Protein AF-A0A8R7TGJ3-F1 (afdb_monomer)

Structure (mmCIF, N/CA/C/O backbone):
data_AF-A0A8R7TGJ3-F1
#
_entry.id   AF-A0A8R7TGJ3-F1
#
loop_
_atom_site.group_PDB
_atom_site.id
_atom_site.type_symbol
_atom_site.label_atom_id
_atom_site.label_alt_id
_atom_site.label_comp_id
_atom_site.label_asym_id
_atom_site.label_entity_id
_atom_site.label_seq_id
_atom_site.pdbx_PDB_ins_code
_atom_site.Cartn_x
_atom_site.Cartn_y
_atom_site.Cartn_z
_atom_site.occupancy
_atom_site.B_iso_or_equiv
_atom_site.auth_seq_id
_atom_site.auth_comp_id
_atom_site.auth_asym_id
_atom_site.auth_atom_id
_atom_site.pdbx_PDB_model_num
ATOM 1 N N . MET A 1 1 ? -31.125 13.206 -49.729 1.00 41.50 1 MET A N 1
ATOM 2 C CA . MET A 1 1 ? -30.705 11.804 -49.509 1.00 41.50 1 MET A CA 1
ATOM 3 C C . MET A 1 1 ? -29.189 11.746 -49.576 1.00 41.50 1 MET A C 1
ATOM 5 O O . MET A 1 1 ? -28.666 11.934 -50.658 1.00 41.50 1 MET A O 1
ATOM 9 N N . SER A 1 2 ? -28.502 11.535 -48.451 1.00 37.94 2 SER A N 1
ATOM 10 C CA . SER A 1 2 ? -27.121 11.030 -48.423 1.00 37.94 2 SER A CA 1
ATOM 11 C C . SER A 1 2 ? -26.855 10.397 -47.060 1.00 37.94 2 SER A C 1
ATOM 13 O O . SER A 1 2 ? -27.183 10.955 -46.017 1.00 37.94 2 SER A O 1
ATOM 15 N N . LYS A 1 3 ? -26.378 9.157 -47.114 1.00 37.34 3 LYS A N 1
ATOM 16 C CA . LYS A 1 3 ? -26.436 8.122 -46.079 1.00 37.34 3 LYS A CA 1
ATOM 17 C C . LYS A 1 3 ? -25.224 8.262 -45.144 1.00 37.34 3 LYS A C 1
ATOM 19 O O . LYS A 1 3 ? -24.094 8.142 -45.611 1.00 37.34 3 LYS A O 1
ATOM 24 N N . LYS A 1 4 ? -25.449 8.508 -43.845 1.00 38.44 4 LYS A N 1
ATOM 25 C CA . LYS A 1 4 ? -24.410 8.446 -42.798 1.00 38.44 4 LYS A CA 1
ATOM 26 C C . LYS A 1 4 ? -23.910 7.002 -42.698 1.00 38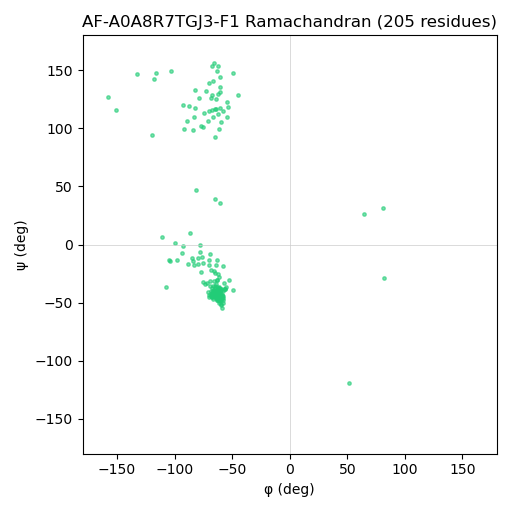.44 4 LYS A C 1
ATOM 28 O O . LYS A 1 4 ? -24.691 6.102 -42.398 1.00 38.44 4 LYS A O 1
ATOM 33 N N . LYS A 1 5 ? -22.630 6.780 -42.992 1.00 44.59 5 LYS A N 1
ATOM 34 C CA . LYS A 1 5 ? -21.963 5.485 -42.830 1.00 44.59 5 LYS A CA 1
ATOM 35 C C . LYS A 1 5 ? -21.401 5.451 -41.406 1.00 44.59 5 LYS A C 1
ATOM 37 O O . LYS A 1 5 ? -20.459 6.179 -41.121 1.00 44.59 5 LYS A O 1
ATOM 42 N N . ASN A 1 6 ? -22.022 4.678 -40.517 1.00 37.19 6 ASN A N 1
ATOM 43 C CA . ASN A 1 6 ? -21.432 4.337 -39.222 1.00 37.19 6 ASN A CA 1
ATOM 44 C C . ASN A 1 6 ? -20.336 3.296 -39.478 1.00 37.19 6 ASN A C 1
ATOM 46 O O . ASN A 1 6 ? -20.648 2.191 -39.919 1.00 37.19 6 ASN A O 1
ATOM 50 N N . LEU A 1 7 ? -19.075 3.665 -39.253 1.00 37.44 7 LEU A N 1
ATOM 51 C CA . LEU A 1 7 ? -17.960 2.723 -39.207 1.00 37.44 7 LEU A CA 1
ATOM 52 C C . LEU A 1 7 ? -17.782 2.293 -37.749 1.00 37.44 7 LEU A C 1
ATOM 54 O O . LEU A 1 7 ? -17.232 3.019 -36.928 1.00 37.44 7 LEU A O 1
ATOM 58 N N . THR A 1 8 ? -18.314 1.122 -37.425 1.00 38.44 8 THR A N 1
ATOM 59 C CA . THR A 1 8 ? -17.999 0.371 -36.211 1.00 38.44 8 THR A CA 1
ATOM 60 C C . THR A 1 8 ? -16.552 -0.114 -36.311 1.00 38.44 8 THR A C 1
ATOM 62 O O . THR A 1 8 ? -16.230 -0.901 -37.201 1.00 38.44 8 THR A O 1
ATOM 65 N N . HIS A 1 9 ? -15.676 0.354 -35.420 1.00 41.19 9 HIS A N 1
ATOM 66 C CA . HIS A 1 9 ? -14.335 -0.212 -35.270 1.00 41.19 9 HIS A CA 1
ATOM 67 C C . HIS A 1 9 ? -14.430 -1.588 -34.584 1.00 41.19 9 HIS A C 1
ATOM 69 O O . HIS A 1 9 ? -15.138 -1.707 -33.581 1.00 41.19 9 HIS A O 1
ATOM 75 N N . PRO A 1 10 ? -13.769 -2.636 -35.109 1.00 39.84 10 PRO A N 1
ATOM 76 C CA . PRO A 1 10 ? -13.730 -3.936 -34.454 1.00 39.84 10 PRO A CA 1
ATOM 77 C C . PRO A 1 10 ? -12.867 -3.863 -33.189 1.00 39.84 10 PRO A C 1
ATOM 79 O O . PRO A 1 10 ? -11.809 -3.235 -33.186 1.00 39.84 10 PRO A O 1
ATOM 82 N N . ALA A 1 11 ? -13.338 -4.510 -32.122 1.00 44.53 11 ALA A N 1
ATOM 83 C CA . ALA A 1 11 ? -12.605 -4.676 -30.874 1.00 44.53 11 ALA A CA 1
ATOM 84 C C . ALA A 1 11 ? -11.234 -5.317 -31.149 1.00 44.53 11 ALA A C 1
ATOM 86 O O . ALA A 1 11 ? -11.159 -6.389 -31.754 1.00 44.53 11 ALA A O 1
ATOM 87 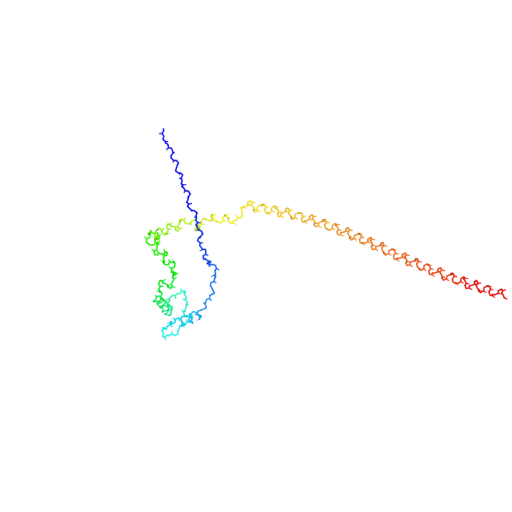N N . GLY A 1 12 ? -10.163 -4.635 -30.736 1.00 40.22 12 GLY A N 1
ATOM 88 C CA . GLY A 1 12 ? -8.802 -5.161 -30.807 1.00 40.22 12 GLY A CA 1
ATOM 89 C C . GLY A 1 12 ? -8.637 -6.414 -29.936 1.00 40.22 12 GLY A C 1
ATOM 90 O O . GLY A 1 12 ? -9.394 -6.598 -28.978 1.00 40.22 12 GLY A O 1
ATOM 91 N N . PRO A 1 13 ? -7.684 -7.301 -30.270 1.00 43.59 13 PRO A N 1
ATOM 92 C CA . PRO A 1 13 ? -7.455 -8.525 -29.513 1.00 43.59 13 PRO A CA 1
ATOM 93 C C . PRO A 1 13 ? -7.018 -8.214 -28.069 1.00 43.59 13 PRO A C 1
ATOM 95 O O . PRO A 1 13 ? -6.373 -7.189 -27.831 1.00 43.59 13 PRO A O 1
ATOM 98 N N . PRO A 1 14 ? -7.359 -9.083 -27.100 1.00 42.25 14 PRO A N 1
ATOM 99 C CA . PRO A 1 14 ? -7.016 -8.881 -25.698 1.00 42.25 14 PRO A CA 1
ATOM 100 C C . PRO A 1 14 ? -5.495 -8.858 -25.519 1.00 42.25 14 PRO A C 1
ATOM 102 O O . PRO A 1 14 ? -4.790 -9.751 -25.991 1.00 42.25 14 PRO A O 1
ATOM 105 N N . LEU A 1 15 ? -5.005 -7.825 -24.832 1.00 39.91 15 LEU A N 1
ATOM 106 C CA . LEU A 1 15 ? -3.602 -7.679 -24.459 1.00 39.91 15 LEU A CA 1
ATOM 107 C C . LEU A 1 15 ? -3.197 -8.864 -23.575 1.00 39.91 15 LEU A C 1
ATOM 109 O O . LEU A 1 15 ? -3.752 -9.063 -22.493 1.00 39.91 15 LEU A O 1
ATOM 113 N N . LEU A 1 16 ? -2.248 -9.667 -24.055 1.00 39.16 16 LEU A N 1
ATOM 114 C CA . LEU A 1 16 ? -1.616 -10.695 -23.238 1.00 39.16 16 LEU A CA 1
ATOM 115 C C . LEU A 1 16 ? -0.789 -10.011 -22.135 1.00 39.16 16 LEU A C 1
ATOM 117 O O . LEU A 1 16 ? -0.135 -9.003 -22.414 1.00 39.16 16 LEU A O 1
ATOM 121 N N . PRO A 1 17 ? -0.782 -10.538 -20.899 1.00 35.06 17 PRO A N 1
ATOM 122 C CA . PRO A 1 17 ? 0.065 -10.008 -19.844 1.00 35.06 17 PRO A CA 1
ATOM 123 C C . PRO A 1 17 ? 1.526 -10.223 -20.237 1.00 35.06 17 PRO A C 1
ATOM 125 O O . PRO A 1 17 ? 1.976 -11.363 -20.371 1.00 35.06 17 PRO A O 1
ATOM 128 N N . PHE A 1 18 ? 2.273 -9.136 -20.417 1.00 38.16 18 PHE A N 1
ATOM 129 C CA . PHE A 1 18 ? 3.727 -9.220 -20.431 1.00 38.16 18 PHE A CA 1
ATOM 130 C C . PHE A 1 18 ? 4.182 -9.766 -19.069 1.00 38.16 18 PHE A C 1
ATOM 132 O O . PHE A 1 18 ? 3.660 -9.329 -18.038 1.00 38.16 18 PHE A O 1
ATOM 139 N N . PRO A 1 19 ? 5.122 -10.724 -19.019 1.00 39.03 19 PRO A N 1
ATOM 140 C CA . PRO A 1 19 ? 5.679 -11.161 -17.752 1.00 39.03 19 PRO A CA 1
ATOM 141 C C . PRO A 1 19 ? 6.378 -9.960 -17.115 1.00 39.03 19 PRO A C 1
ATOM 143 O O . PRO A 1 19 ? 7.375 -9.458 -17.630 1.00 39.03 19 PRO A O 1
ATOM 146 N N . HIS A 1 20 ? 5.833 -9.476 -16.000 1.00 38.38 20 HIS A N 1
ATOM 147 C CA . HIS A 1 20 ? 6.496 -8.486 -15.171 1.00 38.38 20 HIS A CA 1
ATOM 148 C C . HIS A 1 20 ? 7.805 -9.101 -14.668 1.00 38.38 20 HIS A C 1
ATOM 150 O O . HIS A 1 20 ? 7.815 -9.872 -13.707 1.00 38.38 20 HIS A O 1
ATOM 156 N N . ALA A 1 21 ? 8.924 -8.762 -15.307 1.00 36.81 21 ALA A N 1
ATOM 157 C CA . ALA A 1 21 ? 10.202 -8.818 -14.624 1.00 36.81 21 ALA A CA 1
ATOM 158 C C . ALA A 1 21 ? 10.057 -7.901 -13.405 1.00 36.81 21 ALA A C 1
ATOM 160 O O . ALA A 1 21 ? 9.782 -6.711 -13.540 1.00 36.81 21 ALA A O 1
ATOM 161 N N . SER A 1 22 ? 10.125 -8.473 -12.207 1.00 35.91 22 SER A N 1
ATOM 162 C CA . SER A 1 22 ? 10.032 -7.729 -10.957 1.00 35.91 22 SER A CA 1
ATOM 163 C C . SER A 1 22 ? 11.234 -6.787 -10.846 1.00 35.91 22 SER A C 1
ATOM 165 O O . SER A 1 22 ? 12.280 -7.172 -10.334 1.00 35.91 22 SER A O 1
ATOM 167 N N . ILE A 1 23 ? 11.084 -5.545 -11.314 1.00 40.84 23 ILE A N 1
ATOM 168 C CA . ILE A 1 23 ? 12.118 -4.492 -11.254 1.00 40.84 23 ILE A CA 1
ATOM 169 C C . ILE A 1 23 ? 12.348 -4.016 -9.798 1.00 40.84 23 ILE A C 1
ATOM 171 O O . ILE A 1 23 ? 13.301 -3.306 -9.510 1.00 40.84 23 ILE A O 1
ATOM 175 N N . ASN A 1 24 ? 11.523 -4.460 -8.840 1.00 37.84 24 ASN A N 1
ATOM 176 C CA . ASN A 1 24 ? 11.592 -4.055 -7.429 1.00 37.84 24 ASN A CA 1
ATOM 177 C C . ASN A 1 24 ? 12.548 -4.879 -6.548 1.00 37.84 24 ASN A C 1
ATOM 179 O O . ASN A 1 24 ? 12.532 -4.726 -5.327 1.00 37.84 24 ASN A O 1
ATOM 183 N N . ALA A 1 25 ? 13.386 -5.745 -7.115 1.00 37.09 25 ALA A N 1
ATOM 184 C CA . ALA A 1 25 ? 14.493 -6.299 -6.345 1.00 37.09 25 ALA A CA 1
ATOM 185 C C . ALA A 1 25 ? 15.650 -5.297 -6.392 1.00 37.09 25 ALA A C 1
ATOM 187 O O . ALA A 1 25 ? 16.388 -5.274 -7.372 1.00 37.09 25 ALA A O 1
ATOM 188 N N . THR A 1 26 ? 15.815 -4.472 -5.353 1.00 44.31 26 THR A N 1
ATOM 189 C CA . THR A 1 26 ? 17.063 -3.728 -5.144 1.00 44.31 26 THR A CA 1
ATOM 190 C C . THR A 1 26 ? 18.191 -4.763 -5.136 1.00 44.31 26 THR A C 1
ATOM 192 O O . THR A 1 26 ? 18.229 -5.584 -4.211 1.00 44.31 26 THR A O 1
ATOM 195 N N . PRO A 1 27 ? 19.070 -4.815 -6.155 1.00 47.38 27 PRO A N 1
ATOM 196 C CA . PRO A 1 27 ? 20.187 -5.741 -6.111 1.00 47.38 27 PRO A CA 1
ATOM 197 C C . PRO A 1 27 ? 21.029 -5.387 -4.877 1.00 47.38 27 PRO A C 1
ATOM 199 O O . PRO A 1 27 ? 21.123 -4.203 -4.531 1.00 47.38 27 PRO A O 1
ATOM 202 N N . PRO A 1 28 ? 21.616 -6.370 -4.171 1.00 50.06 28 PRO A N 1
ATOM 203 C CA . PRO A 1 28 ? 22.546 -6.062 -3.096 1.00 50.06 28 PRO A CA 1
ATOM 204 C C . PRO A 1 28 ? 23.621 -5.139 -3.671 1.00 50.06 28 PRO A C 1
ATOM 206 O O . PRO A 1 28 ? 24.295 -5.507 -4.633 1.00 50.06 28 PRO A O 1
ATOM 209 N N . ALA A 1 29 ? 23.723 -3.921 -3.134 1.00 58.47 29 ALA A N 1
ATOM 210 C CA . ALA A 1 29 ? 24.717 -2.958 -3.580 1.00 58.47 29 ALA A CA 1
ATOM 211 C C . ALA A 1 29 ? 26.104 -3.580 -3.372 1.00 58.47 29 ALA A C 1
ATOM 213 O O . ALA A 1 29 ? 26.559 -3.751 -2.241 1.00 58.47 29 ALA A O 1
ATOM 214 N N . MET A 1 30 ? 26.734 -3.999 -4.468 1.00 65.56 30 MET A N 1
ATOM 215 C CA . MET A 1 30 ? 28.088 -4.533 -4.460 1.00 65.56 30 MET A CA 1
ATOM 216 C C . MET A 1 30 ? 29.041 -3.383 -4.127 1.00 65.56 30 MET A C 1
ATOM 218 O O . MET A 1 30 ? 29.006 -2.337 -4.771 1.00 65.56 30 MET A O 1
ATOM 222 N N . SER A 1 31 ? 29.879 -3.558 -3.107 1.00 77.69 31 SER A N 1
ATOM 223 C CA . SER A 1 31 ? 30.927 -2.581 -2.787 1.00 77.69 31 SER A CA 1
ATOM 224 C C . SER A 1 31 ? 31.996 -2.535 -3.886 1.00 77.69 31 SER A C 1
ATOM 226 O O . SER A 1 31 ? 32.245 -3.541 -4.552 1.00 77.69 31 SER A O 1
ATOM 228 N N . ALA A 1 32 ? 32.684 -1.398 -4.040 1.00 74.62 32 ALA A N 1
ATOM 229 C CA . ALA A 1 32 ? 33.743 -1.231 -5.044 1.00 74.62 32 ALA A CA 1
ATOM 230 C C . ALA A 1 32 ? 34.849 -2.299 -4.931 1.00 74.62 32 ALA A C 1
ATOM 232 O O . ALA A 1 32 ? 35.316 -2.835 -5.931 1.00 74.62 32 ALA A O 1
ATOM 233 N N . LYS A 1 33 ? 35.193 -2.711 -3.706 1.00 75.00 33 LYS A N 1
ATOM 234 C CA . LYS A 1 33 ? 36.151 -3.798 -3.460 1.00 75.00 33 LYS A CA 1
ATOM 235 C C . LYS A 1 33 ? 35.674 -5.151 -3.998 1.00 75.00 33 LYS A C 1
ATOM 237 O O . LYS A 1 33 ? 36.444 -5.866 -4.630 1.00 75.00 33 LYS A O 1
ATOM 2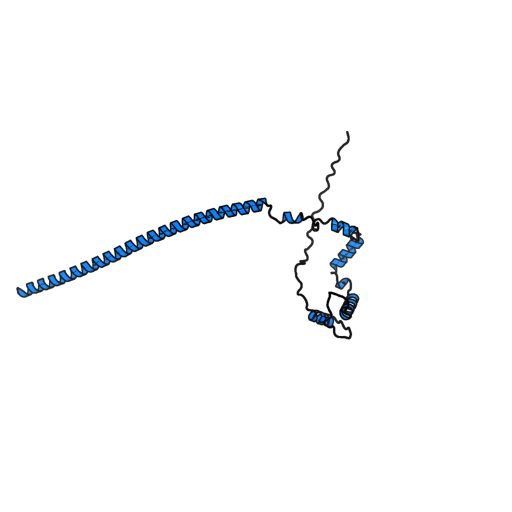42 N N . GLN A 1 34 ? 34.401 -5.485 -3.786 1.00 80.81 34 GLN A N 1
ATOM 243 C CA . GLN A 1 34 ? 33.813 -6.723 -4.310 1.00 80.81 34 GLN A CA 1
ATOM 244 C C . GLN A 1 34 ? 33.749 -6.720 -5.842 1.00 80.81 34 GLN A C 1
ATOM 246 O O . GLN A 1 34 ? 33.879 -7.778 -6.453 1.00 80.81 34 GLN A O 1
ATOM 251 N N . LEU A 1 35 ? 33.583 -5.545 -6.456 1.00 78.25 35 LEU A N 1
ATOM 252 C CA . LEU A 1 35 ? 33.658 -5.382 -7.905 1.00 78.25 35 LEU A CA 1
ATOM 253 C C . LEU A 1 35 ? 35.083 -5.634 -8.422 1.00 78.25 35 LEU A C 1
ATOM 255 O O . LEU A 1 35 ? 35.247 -6.404 -9.365 1.00 78.25 35 LEU A O 1
ATOM 259 N N . CYS A 1 36 ? 36.109 -5.056 -7.789 1.00 77.31 36 CYS A N 1
ATOM 260 C CA . CYS A 1 36 ? 37.511 -5.297 -8.156 1.00 77.31 36 CYS A CA 1
ATOM 261 C C . CYS A 1 36 ? 37.898 -6.778 -8.030 1.00 77.31 36 CYS A C 1
ATOM 263 O O . CYS A 1 36 ? 38.496 -7.337 -8.950 1.00 77.31 36 CYS A O 1
ATOM 265 N N . ASP A 1 37 ? 37.507 -7.434 -6.935 1.00 81.06 37 ASP A N 1
ATOM 266 C CA . ASP A 1 37 ? 37.766 -8.862 -6.716 1.00 81.06 37 ASP A CA 1
ATOM 267 C C . ASP A 1 37 ? 37.059 -9.732 -7.774 1.00 81.06 37 ASP A C 1
ATOM 269 O O . ASP A 1 37 ? 37.631 -10.698 -8.285 1.00 81.06 37 ASP A O 1
ATOM 273 N N . ALA A 1 38 ? 35.829 -9.370 -8.155 1.00 81.12 38 ALA A N 1
ATOM 274 C CA . ALA A 1 38 ? 35.082 -10.056 -9.206 1.00 81.12 38 ALA A CA 1
ATOM 275 C C . ALA A 1 38 ? 35.705 -9.856 -10.598 1.00 81.12 38 ALA A C 1
ATOM 277 O O . ALA A 1 38 ? 35.781 -10.810 -11.375 1.00 81.12 38 ALA A O 1
ATOM 278 N N . LEU A 1 39 ? 36.188 -8.650 -10.913 1.00 80.00 39 LEU A N 1
ATOM 279 C CA . LEU A 1 39 ? 36.907 -8.363 -12.158 1.00 80.00 39 LEU A CA 1
ATOM 280 C C . LEU A 1 39 ? 38.214 -9.161 -12.235 1.00 80.00 39 LEU A C 1
ATOM 282 O O . LEU A 1 39 ? 38.487 -9.789 -13.260 1.00 80.00 39 LEU A O 1
ATOM 286 N N . ALA A 1 40 ? 38.977 -9.220 -11.140 1.00 81.50 40 ALA A N 1
ATOM 287 C CA . ALA A 1 40 ? 40.185 -10.036 -11.051 1.00 81.50 40 ALA A CA 1
ATOM 288 C C . ALA A 1 40 ? 39.875 -11.530 -11.257 1.00 81.50 40 ALA A C 1
ATOM 290 O O . ALA A 1 40 ? 40.531 -12.198 -12.058 1.00 81.50 40 ALA A O 1
ATOM 291 N N . ALA A 1 41 ? 38.819 -12.048 -10.619 1.00 81.38 41 ALA A N 1
ATOM 292 C CA . ALA A 1 41 ? 38.363 -13.427 -10.808 1.00 81.38 41 ALA A CA 1
ATOM 293 C C . ALA A 1 41 ? 37.886 -13.715 -12.246 1.00 81.38 41 ALA A C 1
ATOM 295 O O . ALA A 1 41 ? 38.054 -14.830 -12.741 1.00 81.38 41 ALA A O 1
ATOM 296 N N . ALA A 1 42 ? 37.337 -12.715 -12.943 1.00 79.75 42 ALA A N 1
ATOM 297 C CA . ALA A 1 42 ? 36.944 -12.797 -14.352 1.00 79.75 42 ALA A CA 1
ATOM 298 C C . ALA A 1 42 ? 38.133 -12.689 -15.336 1.00 79.75 42 ALA A C 1
ATOM 300 O O . ALA A 1 42 ? 37.946 -12.765 -16.557 1.00 79.75 42 ALA A O 1
ATOM 301 N N . GLY A 1 43 ? 39.360 -12.531 -14.827 1.00 79.50 43 GLY A N 1
ATOM 302 C CA . GLY A 1 43 ? 40.581 -12.429 -15.625 1.00 79.50 43 GLY A CA 1
ATOM 303 C C . GLY A 1 43 ? 40.821 -11.033 -16.199 1.00 79.50 43 GLY A C 1
ATOM 304 O O . GLY A 1 43 ? 41.348 -10.908 -17.311 1.00 79.50 43 GLY A O 1
ATOM 305 N N . PHE A 1 44 ? 40.379 -9.987 -15.495 1.00 77.88 44 PHE A N 1
ATOM 306 C CA . PHE A 1 44 ? 40.829 -8.622 -15.742 1.00 77.88 44 PHE A CA 1
ATOM 307 C C . PHE A 1 44 ? 42.282 -8.495 -15.276 1.00 77.88 44 PHE A C 1
ATOM 309 O O . PHE A 1 44 ? 42.554 -8.483 -14.080 1.00 77.88 44 PHE A O 1
ATOM 316 N N . ASP A 1 45 ? 43.208 -8.441 -16.231 1.00 67.62 45 ASP A N 1
ATOM 317 C CA . ASP A 1 45 ? 44.632 -8.232 -15.982 1.00 67.62 45 ASP A CA 1
ATOM 318 C C . ASP A 1 45 ? 45.053 -6.948 -16.689 1.00 67.62 45 ASP A C 1
ATOM 320 O O . ASP A 1 45 ? 45.282 -6.921 -17.900 1.00 67.62 45 ASP A O 1
ATOM 324 N N . SER A 1 46 ? 45.036 -5.849 -15.943 1.00 61.59 46 SER A N 1
ATOM 325 C CA . SER A 1 46 ? 45.428 -4.541 -16.447 1.00 61.59 46 SER A CA 1
ATOM 326 C C . SER A 1 46 ? 46.903 -4.229 -16.191 1.00 61.59 46 SER A C 1
ATOM 328 O O . SER A 1 46 ? 47.358 -3.167 -16.605 1.00 61.59 46 SER A O 1
ATOM 330 N N . GLY A 1 47 ? 47.663 -5.122 -15.546 1.00 63.59 47 GLY A N 1
ATOM 331 C CA . GLY A 1 47 ? 49.064 -4.905 -15.163 1.00 63.59 47 GLY A CA 1
ATOM 332 C C . GLY A 1 47 ? 49.263 -4.101 -13.868 1.00 63.59 47 GLY A C 1
ATOM 333 O O . GLY A 1 47 ? 50.225 -4.364 -13.153 1.00 63.59 47 GLY A O 1
ATOM 334 N N . ASP A 1 48 ? 48.328 -3.207 -13.521 1.00 70.81 48 ASP A N 1
ATOM 335 C CA . ASP A 1 48 ? 48.314 -2.443 -12.263 1.00 70.81 48 ASP A CA 1
ATOM 336 C C . ASP A 1 48 ? 47.064 -2.778 -11.428 1.00 70.81 48 ASP A C 1
ATOM 338 O O . ASP A 1 48 ? 45.989 -2.942 -12.018 1.00 70.81 48 ASP A O 1
ATOM 342 N N . PRO A 1 49 ? 47.163 -2.858 -10.084 1.00 71.62 49 PRO A N 1
ATOM 343 C CA . PRO A 1 49 ? 46.010 -3.071 -9.208 1.00 71.62 49 PRO A CA 1
ATOM 344 C C . PRO A 1 49 ? 44.982 -1.940 -9.331 1.00 71.62 49 PRO A C 1
ATOM 346 O O . PRO A 1 49 ? 45.347 -0.772 -9.230 1.00 71.62 49 PRO A O 1
ATOM 349 N N . LEU A 1 50 ? 43.703 -2.292 -9.495 1.00 73.12 50 LEU A N 1
ATOM 350 C CA . LEU A 1 50 ? 42.599 -1.328 -9.500 1.00 73.12 50 LEU A CA 1
ATOM 351 C C . LEU A 1 50 ? 42.416 -0.706 -8.110 1.00 73.12 50 LEU A C 1
ATOM 353 O O . LEU A 1 50 ? 42.262 -1.435 -7.125 1.00 73.12 50 LEU A O 1
ATOM 357 N N . ASP A 1 51 ? 42.370 0.624 -8.039 1.00 73.06 51 ASP A N 1
ATOM 358 C CA . ASP A 1 51 ? 42.022 1.336 -6.809 1.00 73.06 51 ASP A CA 1
ATOM 359 C C . ASP A 1 51 ? 40.489 1.406 -6.639 1.00 73.06 51 ASP A C 1
ATOM 361 O O . ASP A 1 51 ? 39.806 2.004 -7.478 1.00 73.06 51 ASP A O 1
ATOM 365 N N . PRO A 1 52 ? 39.908 0.811 -5.577 1.00 69.81 52 PRO A N 1
ATOM 366 C CA . PRO A 1 52 ? 38.461 0.820 -5.359 1.00 69.81 52 PRO A CA 1
ATOM 367 C C . PRO A 1 52 ? 37.871 2.224 -5.162 1.00 69.81 52 PRO A C 1
ATOM 369 O O . PRO A 1 52 ? 36.695 2.413 -5.459 1.00 69.81 52 PRO A O 1
ATOM 372 N N . GLU A 1 53 ? 38.658 3.202 -4.705 1.00 69.38 53 GLU A N 1
ATOM 373 C CA . GLU A 1 53 ? 38.194 4.585 -4.493 1.00 69.38 53 GLU A CA 1
ATOM 374 C C . GLU A 1 53 ? 38.264 5.443 -5.774 1.00 69.38 53 GLU A C 1
ATOM 376 O O . GLU A 1 53 ? 37.683 6.522 -5.834 1.00 69.38 53 GLU A O 1
ATOM 381 N N . SER A 1 54 ? 38.939 4.951 -6.820 1.00 67.62 54 SER A N 1
ATOM 382 C CA . SER A 1 54 ? 39.042 5.589 -8.145 1.00 67.62 54 SER A CA 1
ATOM 383 C C . SER A 1 54 ? 37.844 5.259 -9.057 1.00 67.62 54 SER A C 1
ATOM 385 O O . SER A 1 54 ? 37.598 5.929 -10.063 1.00 67.62 54 SER A O 1
ATOM 387 N N . LEU A 1 55 ? 37.048 4.246 -8.687 1.00 67.94 55 LEU A N 1
ATOM 388 C CA . LEU A 1 55 ? 35.844 3.788 -9.394 1.00 67.94 55 LEU A CA 1
ATOM 389 C C . LEU A 1 55 ? 34.615 4.654 -9.069 1.00 67.94 55 LEU A C 1
ATOM 391 O O . LEU A 1 55 ? 33.532 4.143 -8.770 1.00 67.94 55 LEU A O 1
ATOM 395 N N . ASP A 1 56 ? 34.771 5.975 -9.117 1.00 64.06 56 ASP A N 1
ATOM 396 C CA . ASP A 1 56 ? 33.649 6.890 -8.942 1.00 64.06 56 ASP A CA 1
ATOM 397 C C . ASP A 1 56 ? 32.898 7.054 -10.274 1.00 64.06 56 ASP A C 1
ATOM 399 O O . ASP A 1 56 ? 33.395 7.629 -11.246 1.00 64.06 56 ASP A O 1
ATOM 403 N N . TRP A 1 57 ? 31.681 6.507 -10.340 1.00 59.78 57 TRP A N 1
ATOM 404 C CA . TRP A 1 57 ? 30.834 6.514 -11.542 1.00 59.78 57 TRP A CA 1
ATOM 405 C C . TRP A 1 57 ? 30.411 7.920 -11.969 1.00 59.78 57 TRP A C 1
ATOM 407 O O . TRP A 1 57 ? 29.987 8.111 -13.111 1.00 59.78 57 TRP A O 1
ATOM 417 N N . ALA A 1 58 ? 30.518 8.902 -11.069 1.00 54.19 58 ALA A N 1
ATOM 418 C CA . ALA A 1 58 ? 30.075 10.265 -11.319 1.00 54.19 58 ALA A CA 1
ATOM 419 C C . ALA A 1 58 ? 30.824 10.925 -12.486 1.00 54.19 58 ALA A C 1
ATOM 421 O O . ALA A 1 58 ? 30.244 11.758 -13.181 1.00 54.19 58 ALA A O 1
ATOM 422 N N . PHE A 1 59 ? 32.072 10.532 -12.760 1.00 50.12 59 PHE A N 1
ATOM 423 C CA . PHE A 1 59 ? 32.827 11.055 -13.890 1.00 50.12 59 PHE A CA 1
ATOM 424 C C . PHE A 1 59 ? 33.826 10.001 -14.371 1.00 50.12 59 PHE A C 1
ATOM 426 O O . PHE A 1 59 ? 34.774 9.685 -13.664 1.00 50.12 59 PHE A O 1
ATOM 433 N N . LEU A 1 60 ? 33.660 9.504 -15.600 1.00 54.31 60 LEU A N 1
ATOM 434 C CA . LEU A 1 60 ? 34.586 8.632 -16.353 1.00 54.31 60 LEU A CA 1
ATOM 435 C C . LEU A 1 60 ? 35.978 9.270 -16.619 1.00 54.31 60 LEU A C 1
ATOM 437 O O . LEU A 1 60 ? 36.550 9.117 -17.692 1.00 54.31 60 LEU A O 1
ATOM 441 N N . GLN A 1 61 ? 36.494 10.055 -15.676 1.00 56.94 61 GLN A N 1
ATOM 442 C CA . GLN A 1 61 ? 37.748 10.803 -15.725 1.00 56.94 61 GLN A CA 1
ATOM 443 C C . GLN A 1 61 ? 38.935 9.967 -15.220 1.00 56.94 61 GLN A C 1
ATOM 445 O O . GLN A 1 61 ? 40.076 10.336 -15.472 1.00 56.94 61 GLN A O 1
ATOM 450 N N . GLY A 1 62 ? 38.684 8.867 -14.499 1.00 64.06 62 GLY A N 1
ATOM 451 C CA . GLY A 1 62 ? 39.726 7.968 -13.999 1.00 64.06 62 GLY A CA 1
ATOM 452 C C . GLY A 1 62 ? 40.188 6.957 -15.053 1.00 64.06 62 GLY A C 1
ATOM 453 O O . GLY A 1 62 ? 39.363 6.294 -15.691 1.00 64.06 62 GLY A O 1
ATOM 454 N N . ASP A 1 63 ? 41.507 6.800 -15.197 1.00 69.62 63 ASP A N 1
ATOM 455 C CA . ASP A 1 63 ? 42.131 5.850 -16.131 1.00 69.62 63 ASP A CA 1
ATOM 456 C C . ASP A 1 63 ? 41.677 4.398 -15.883 1.00 69.62 63 ASP A C 1
ATOM 458 O O . ASP A 1 63 ? 41.490 3.627 -16.828 1.00 69.62 63 ASP A O 1
ATOM 462 N N . ASP A 1 64 ? 41.413 4.035 -14.626 1.00 73.50 64 ASP A N 1
ATOM 463 C CA . ASP A 1 64 ? 40.968 2.693 -14.236 1.00 73.50 64 ASP A CA 1
ATOM 464 C C . ASP A 1 64 ? 39.539 2.382 -14.697 1.00 73.50 64 ASP A C 1
ATOM 466 O O . ASP A 1 64 ? 39.299 1.324 -15.282 1.00 73.50 64 ASP A O 1
ATOM 470 N N . SER A 1 65 ? 38.605 3.323 -14.544 1.00 77.00 65 SER A N 1
ATOM 471 C CA . SER A 1 65 ? 37.226 3.183 -15.036 1.00 77.00 65 SER A CA 1
ATOM 472 C C . SER A 1 65 ? 37.186 3.014 -16.559 1.00 77.00 65 SER A C 1
ATOM 474 O O . SER A 1 65 ? 36.452 2.172 -17.081 1.00 77.00 65 SER A O 1
ATOM 476 N N . SER A 1 66 ? 38.027 3.758 -17.284 1.00 76.31 66 SER A N 1
ATOM 477 C CA . SER A 1 66 ? 38.156 3.650 -18.743 1.00 76.31 66 SER A CA 1
ATOM 478 C C . SER A 1 66 ? 38.737 2.298 -19.178 1.00 76.31 66 SER A C 1
ATOM 480 O O . SER A 1 66 ? 38.196 1.645 -20.074 1.00 76.31 66 SER A O 1
ATOM 482 N N . ARG A 1 67 ? 39.788 1.814 -18.501 1.00 78.88 67 ARG A N 1
ATOM 483 C CA . ARG A 1 67 ? 40.398 0.494 -18.760 1.00 78.88 67 ARG A CA 1
ATOM 484 C C . ARG A 1 67 ? 39.422 -0.648 -18.505 1.00 78.88 67 ARG A C 1
ATOM 486 O O . ARG A 1 67 ? 39.317 -1.556 -19.332 1.00 78.88 67 ARG A O 1
ATOM 493 N N . VAL A 1 68 ? 38.692 -0.595 -17.391 1.00 79.31 68 VAL A N 1
ATOM 494 C CA . VAL A 1 68 ? 37.664 -1.585 -17.045 1.00 79.31 68 VAL A CA 1
ATOM 495 C C . VAL A 1 68 ? 36.571 -1.604 -18.107 1.00 79.31 68 VAL A C 1
ATOM 497 O O . VAL A 1 68 ? 36.248 -2.671 -18.625 1.00 79.31 68 VAL A O 1
ATOM 500 N N . LEU A 1 69 ? 36.051 -0.446 -18.515 1.00 80.81 69 LEU A N 1
ATOM 501 C 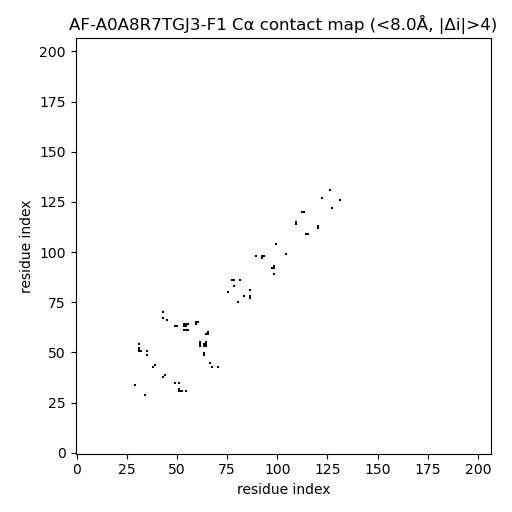CA . LEU A 1 69 ? 35.006 -0.382 -19.539 1.00 80.81 69 LEU A CA 1
ATOM 502 C C . LEU A 1 69 ? 35.488 -0.828 -20.917 1.00 80.81 69 LEU A C 1
ATOM 504 O O . LEU A 1 69 ? 34.765 -1.556 -21.591 1.00 80.81 69 LEU A O 1
ATOM 508 N N . ALA A 1 70 ? 36.704 -0.465 -21.326 1.00 82.00 70 ALA A N 1
ATOM 509 C CA . ALA A 1 70 ? 37.284 -0.928 -22.584 1.00 82.00 70 ALA A CA 1
ATOM 510 C C . ALA A 1 70 ? 37.440 -2.458 -22.605 1.00 82.00 70 ALA A C 1
ATOM 512 O O . ALA A 1 70 ? 37.139 -3.112 -23.605 1.00 82.00 70 ALA A O 1
ATOM 513 N N . TRP A 1 71 ? 37.855 -3.046 -21.483 1.00 84.81 71 TRP A N 1
ATOM 514 C CA . TRP A 1 71 ? 37.970 -4.494 -21.331 1.00 84.81 71 TRP A CA 1
ATOM 515 C C . TRP A 1 71 ? 36.615 -5.199 -21.323 1.00 84.81 71 TRP A C 1
ATOM 517 O O . TRP A 1 71 ? 36.464 -6.232 -21.981 1.00 84.81 71 TRP A O 1
ATOM 527 N N . ILE A 1 72 ? 35.626 -4.640 -20.615 1.00 81.88 72 ILE A N 1
ATOM 528 C CA . ILE A 1 72 ? 34.252 -5.148 -20.619 1.00 81.88 72 ILE A CA 1
ATOM 529 C C . ILE A 1 72 ? 33.727 -5.090 -22.055 1.00 81.88 72 ILE A C 1
ATOM 531 O O . ILE A 1 72 ? 33.330 -6.121 -22.587 1.00 81.88 72 ILE A O 1
ATOM 535 N N . ALA A 1 73 ? 33.826 -3.943 -22.728 1.00 79.19 73 ALA A N 1
ATOM 536 C CA . ALA A 1 73 ? 33.385 -3.755 -24.109 1.00 79.19 73 ALA A CA 1
ATOM 537 C C . ALA A 1 73 ? 34.037 -4.746 -25.088 1.00 79.19 73 ALA A C 1
ATOM 539 O O . ALA A 1 73 ? 33.354 -5.281 -25.958 1.00 79.19 73 ALA A O 1
ATOM 540 N N . ALA A 1 74 ? 35.321 -5.067 -24.913 1.00 80.56 74 ALA A N 1
ATOM 541 C CA . ALA A 1 74 ? 36.014 -6.067 -25.728 1.00 80.56 74 ALA A CA 1
ATOM 542 C C . ALA A 1 74 ? 35.527 -7.513 -25.491 1.00 80.56 74 ALA A C 1
ATOM 544 O O . ALA A 1 74 ? 35.726 -8.387 -26.339 1.00 80.56 74 ALA A O 1
ATOM 545 N N . ARG A 1 75 ? 34.907 -7.790 -24.338 1.00 75.62 75 ARG A N 1
ATOM 546 C CA . ARG A 1 75 ? 34.405 -9.116 -23.936 1.00 75.62 75 ARG A CA 1
ATOM 547 C C . ARG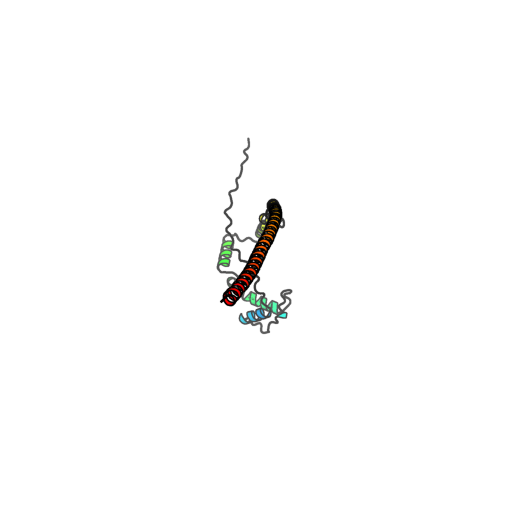 A 1 75 ? 32.886 -9.254 -24.032 1.00 75.62 75 ARG A C 1
ATOM 549 O O . ARG A 1 75 ? 32.386 -10.383 -23.997 1.00 75.62 75 ARG A O 1
ATOM 556 N N . LEU A 1 76 ? 32.153 -8.152 -24.188 1.00 77.62 76 LEU A N 1
ATOM 557 C CA . LEU A 1 76 ? 30.718 -8.180 -24.447 1.00 77.62 76 LEU A CA 1
ATOM 558 C C . LEU A 1 76 ? 30.472 -8.797 -25.827 1.00 77.62 76 LEU A C 1
ATOM 560 O O . LEU A 1 76 ? 30.768 -8.225 -26.872 1.00 77.62 76 LEU A O 1
ATOM 564 N N . ARG A 1 77 ? 29.915 -10.006 -25.822 1.00 70.56 77 ARG A N 1
ATOM 565 C CA . ARG A 1 77 ? 29.321 -10.638 -27.002 1.00 70.56 77 ARG A CA 1
ATOM 566 C C . ARG A 1 77 ? 27.810 -10.530 -26.875 1.00 70.56 77 ARG A C 1
ATOM 568 O O . ARG A 1 77 ? 27.300 -10.600 -25.761 1.00 70.56 77 ARG A O 1
ATOM 575 N N . ARG A 1 78 ? 27.093 -10.449 -28.000 1.00 60.66 78 ARG A N 1
ATOM 576 C CA . ARG A 1 78 ? 25.614 -10.420 -28.016 1.00 60.66 78 ARG A CA 1
ATOM 577 C C . ARG A 1 78 ? 24.994 -11.537 -27.161 1.00 60.66 78 ARG A C 1
ATOM 579 O O . ARG A 1 78 ? 24.089 -11.279 -26.383 1.00 60.66 78 ARG A O 1
ATOM 586 N N . ALA A 1 79 ? 25.592 -12.729 -27.207 1.00 59.69 79 ALA A N 1
ATOM 587 C CA . ALA A 1 79 ? 25.176 -13.900 -26.431 1.00 59.69 79 ALA A CA 1
ATOM 588 C C . ALA A 1 79 ? 25.432 -13.824 -24.908 1.00 59.69 79 ALA A C 1
ATOM 590 O O . ALA A 1 79 ? 24.929 -14.664 -24.174 1.00 59.69 79 ALA A O 1
ATOM 591 N N . ASN A 1 80 ? 26.233 -12.865 -24.430 1.00 66.69 80 ASN A N 1
ATOM 592 C CA . ASN A 1 80 ? 26.541 -12.695 -23.003 1.00 66.69 80 ASN A CA 1
ATOM 593 C C . ASN A 1 80 ? 25.673 -11.614 -22.339 1.00 66.69 80 ASN A C 1
ATOM 595 O O . ASN A 1 80 ? 25.694 -11.489 -21.119 1.00 66.69 80 ASN A O 1
ATOM 599 N N . VAL A 1 81 ? 24.981 -10.798 -23.139 1.00 68.00 81 VAL A N 1
ATOM 600 C CA . VAL A 1 81 ? 24.211 -9.631 -22.678 1.00 68.00 81 VAL A CA 1
ATOM 601 C C . VAL A 1 81 ? 22.714 -9.900 -22.753 1.00 68.00 81 VAL A C 1
ATOM 603 O O . VAL A 1 81 ? 21.969 -9.464 -21.882 1.00 68.00 81 VAL A O 1
ATOM 606 N N . LEU A 1 82 ? 22.287 -10.635 -23.777 1.00 75.69 82 LEU A N 1
ATOM 607 C CA . LEU A 1 82 ? 20.895 -10.985 -24.016 1.00 75.69 82 LEU A CA 1
ATOM 608 C C . LEU A 1 82 ? 20.723 -12.498 -23.917 1.00 75.69 82 LEU A C 1
ATOM 610 O O . LEU A 1 82 ? 21.635 -13.256 -24.265 1.00 75.69 82 LEU A O 1
ATOM 614 N N . SER A 1 83 ? 19.558 -12.943 -23.446 1.00 81.81 83 SER A N 1
ATOM 615 C CA . SER A 1 83 ? 19.230 -14.365 -23.496 1.00 81.81 83 SER A CA 1
ATOM 616 C C . SER A 1 83 ? 19.081 -14.820 -24.953 1.00 81.81 83 SER A C 1
ATOM 618 O O . SER A 1 83 ? 18.803 -14.013 -25.841 1.00 81.81 83 SER A O 1
ATOM 620 N N . ALA A 1 84 ? 19.260 -16.119 -25.215 1.00 80.12 84 ALA A N 1
ATOM 621 C CA . ALA A 1 84 ? 19.072 -16.666 -26.562 1.00 80.12 84 ALA A CA 1
ATOM 622 C C . ALA A 1 84 ? 17.667 -16.352 -27.113 1.00 80.12 84 ALA A C 1
ATOM 624 O O . ALA A 1 84 ? 17.535 -15.977 -28.273 1.00 80.12 84 ALA A O 1
ATOM 625 N N . SER A 1 85 ? 16.646 -16.413 -26.253 1.00 84.56 85 SER A N 1
ATOM 626 C CA . SER A 1 85 ? 15.259 -16.097 -26.599 1.00 84.56 85 SER A CA 1
ATOM 627 C C . SER A 1 85 ? 15.053 -14.624 -26.966 1.00 84.56 85 SER A C 1
ATOM 629 O O . SER A 1 85 ? 14.301 -14.328 -27.890 1.00 84.56 85 SER A O 1
ATOM 631 N N . ASP A 1 86 ? 15.718 -13.699 -26.267 1.00 86.75 86 ASP A N 1
ATOM 632 C CA . ASP A 1 86 ? 15.616 -12.263 -26.567 1.00 86.75 86 ASP A CA 1
ATOM 633 C C . ASP A 1 86 ? 16.295 -11.924 -27.896 1.00 86.75 86 ASP A C 1
ATOM 635 O O . ASP A 1 86 ? 15.813 -11.072 -28.640 1.00 86.75 86 ASP A O 1
ATOM 639 N N . LEU A 1 87 ? 17.401 -12.609 -28.207 1.00 84.81 87 LEU A N 1
ATOM 640 C CA . LEU A 1 87 ? 18.103 -12.443 -29.475 1.00 84.81 87 LEU A CA 1
ATOM 641 C C . LEU A 1 87 ? 17.261 -12.967 -30.649 1.00 84.81 87 LEU A C 1
ATOM 643 O O . LEU A 1 87 ? 17.115 -12.269 -31.644 1.00 84.81 87 LEU A O 1
ATOM 647 N N . GLU A 1 88 ? 16.651 -14.147 -30.506 1.00 87.38 88 GLU A N 1
ATOM 648 C CA . GLU A 1 88 ? 15.728 -14.699 -31.510 1.00 87.38 88 GLU A CA 1
ATOM 649 C C . GLU A 1 88 ? 14.504 -13.798 -31.721 1.00 87.38 88 GLU A C 1
ATOM 651 O O . GLU A 1 88 ? 14.074 -13.587 -32.855 1.00 87.38 88 GLU A O 1
ATOM 656 N N . LEU A 1 89 ? 13.951 -13.233 -30.642 1.00 89.31 89 LEU A N 1
ATOM 657 C CA . LEU A 1 89 ? 12.843 -12.286 -30.729 1.00 89.31 89 LEU A CA 1
ATOM 658 C C . LEU A 1 89 ? 13.253 -11.008 -31.467 1.00 89.31 89 LEU A C 1
ATOM 660 O O . LEU A 1 89 ? 12.496 -10.525 -32.306 1.00 89.31 89 LEU A O 1
ATOM 664 N N . TYR A 1 90 ? 14.435 -10.467 -31.167 1.00 87.38 90 TYR A N 1
ATOM 665 C CA . TYR A 1 90 ? 14.972 -9.300 -31.862 1.00 87.38 90 TYR A CA 1
ATOM 666 C C . TYR A 1 90 ? 15.137 -9.571 -33.363 1.00 87.38 90 TYR A C 1
ATOM 668 O O . TYR A 1 90 ? 14.588 -8.822 -34.170 1.00 87.38 90 TYR A O 1
ATOM 676 N N . ASP A 1 91 ? 15.795 -10.675 -33.731 1.00 89.69 91 ASP A N 1
ATOM 677 C CA . ASP A 1 91 ? 16.017 -11.058 -35.130 1.00 89.69 91 ASP A CA 1
ATOM 678 C C . ASP A 1 91 ? 14.678 -11.255 -35.875 1.00 89.69 91 ASP A C 1
ATOM 680 O O . ASP A 1 91 ? 14.524 -10.843 -37.027 1.00 89.69 91 ASP A O 1
ATOM 684 N N . GLN A 1 92 ? 13.670 -11.835 -35.211 1.00 93.44 92 GLN A N 1
ATOM 685 C CA . GLN A 1 92 ? 12.328 -11.999 -35.773 1.00 93.44 92 GLN A CA 1
ATOM 686 C C . GLN A 1 92 ? 11.620 -10.653 -35.987 1.00 93.44 92 GLN A C 1
ATOM 688 O O . GLN A 1 92 ? 10.987 -10.451 -37.023 1.00 93.44 92 GLN A O 1
ATOM 693 N N . LEU A 1 93 ? 11.708 -9.727 -35.030 1.00 91.00 93 LEU A N 1
ATOM 694 C CA . LEU A 1 93 ? 11.097 -8.398 -35.137 1.00 91.00 93 LEU A CA 1
ATOM 695 C C . LEU A 1 93 ? 11.762 -7.544 -36.219 1.00 91.00 93 LEU A C 1
ATOM 697 O O . LEU A 1 93 ? 11.064 -6.815 -36.929 1.00 91.00 93 LEU A O 1
ATOM 701 N N . GLU A 1 94 ? 13.082 -7.657 -36.364 1.00 90.69 94 GLU A N 1
ATOM 702 C CA . GLU A 1 94 ? 13.844 -7.024 -37.440 1.00 90.69 94 GLU A CA 1
ATOM 703 C C . GLU A 1 94 ? 13.407 -7.578 -38.804 1.00 90.69 94 GLU A C 1
ATOM 705 O O . GLU A 1 94 ? 13.064 -6.813 -39.707 1.00 90.69 94 GLU A O 1
ATOM 710 N N . LEU A 1 95 ? 13.306 -8.905 -38.935 1.00 92.94 95 LEU A N 1
ATOM 711 C CA . LEU A 1 95 ? 12.881 -9.564 -40.174 1.00 92.94 95 LEU A CA 1
ATOM 712 C C . LEU A 1 95 ? 11.424 -9.251 -40.548 1.00 92.94 95 LEU A C 1
ATOM 714 O O . LEU A 1 95 ? 11.098 -9.112 -41.727 1.00 92.94 95 LEU A O 1
ATOM 718 N N . GLU A 1 96 ? 10.542 -9.113 -39.559 1.00 91.50 96 GLU A N 1
ATOM 719 C CA . GLU A 1 96 ? 9.146 -8.713 -39.754 1.00 91.50 96 GLU A CA 1
ATOM 720 C C . GLU A 1 96 ? 8.968 -7.203 -39.998 1.00 91.50 96 GLU A C 1
ATOM 722 O O . GLU A 1 96 ? 7.849 -6.769 -40.287 1.00 91.50 96 GLU A O 1
ATOM 727 N N . GLY A 1 97 ? 10.032 -6.399 -39.885 1.00 88.06 97 GLY A N 1
ATOM 728 C CA . GLY A 1 97 ? 9.973 -4.940 -40.016 1.00 88.06 97 GLY A CA 1
ATOM 729 C C . GLY A 1 97 ? 9.135 -4.269 -38.924 1.00 88.06 97 GLY A C 1
ATOM 730 O O . GLY A 1 97 ? 8.546 -3.216 -39.155 1.00 88.06 97 GLY A O 1
ATOM 731 N N . LYS A 1 98 ? 9.028 -4.903 -37.752 1.00 88.69 98 LYS A N 1
ATOM 732 C CA . LYS A 1 98 ? 8.261 -4.419 -36.590 1.00 88.69 98 LYS A CA 1
ATOM 733 C C . LYS A 1 98 ? 9.136 -3.741 -35.541 1.00 88.69 98 LYS A C 1
ATOM 735 O O . LYS A 1 98 ? 8.630 -3.349 -34.490 1.00 88.69 98 LYS A O 1
ATOM 740 N N . LEU A 1 99 ? 10.435 -3.638 -35.801 1.00 90.19 99 LEU A N 1
ATOM 741 C CA . LEU A 1 99 ? 11.349 -2.916 -34.936 1.00 90.19 99 LEU A CA 1
ATOM 742 C C . LEU A 1 99 ? 11.046 -1.417 -35.042 1.00 90.19 99 LEU A C 1
ATOM 744 O O . LEU A 1 99 ? 11.169 -0.820 -36.108 1.00 90.19 99 LEU A O 1
ATOM 748 N N . LEU A 1 100 ? 10.585 -0.831 -33.938 1.00 89.81 100 LEU A N 1
ATOM 749 C CA . LEU A 1 100 ? 10.321 0.602 -33.864 1.00 89.81 100 LEU A CA 1
ATOM 750 C C . LEU A 1 100 ? 11.642 1.343 -33.666 1.00 89.81 100 LEU A C 1
ATOM 752 O O . LEU A 1 100 ? 12.372 1.067 -32.714 1.00 89.81 100 LEU A O 1
ATOM 756 N N . GLU A 1 101 ? 11.921 2.311 -34.534 1.00 89.12 101 GLU A N 1
ATOM 757 C CA . GLU A 1 101 ? 13.139 3.117 -34.482 1.00 89.12 101 GLU A CA 1
ATOM 758 C C . GLU A 1 101 ? 12.823 4.610 -34.618 1.00 89.12 101 GLU A C 1
ATOM 760 O O . GLU A 1 101 ? 11.894 5.018 -35.321 1.00 89.12 101 GLU A O 1
ATOM 765 N N . GLY A 1 102 ? 13.617 5.444 -33.941 1.00 90.69 102 GLY A N 1
ATOM 766 C CA . GLY A 1 102 ? 13.526 6.902 -34.020 1.00 90.69 102 GLY A CA 1
ATOM 767 C C . GLY A 1 102 ? 12.107 7.425 -33.790 1.00 90.69 102 GLY A C 1
ATOM 768 O O . GLY A 1 102 ? 11.505 7.189 -32.748 1.00 90.69 102 GLY A O 1
ATOM 769 N N . LYS A 1 103 ? 11.556 8.110 -34.798 1.00 88.00 103 LYS A N 1
ATOM 770 C CA . LYS A 1 103 ? 10.259 8.792 -34.701 1.00 88.00 103 LYS A CA 1
ATOM 771 C C . LYS A 1 103 ? 9.080 7.849 -34.447 1.00 88.00 103 LYS A C 1
ATOM 773 O O . LYS A 1 103 ? 8.112 8.263 -33.811 1.00 88.00 103 LYS A O 1
ATOM 778 N N . ASP A 1 104 ? 9.146 6.611 -34.930 1.00 88.00 104 ASP A N 1
ATOM 779 C CA . ASP A 1 104 ? 8.081 5.631 -34.700 1.00 88.00 104 ASP A CA 1
ATOM 780 C C . ASP A 1 104 ? 8.088 5.153 -33.241 1.00 88.00 104 ASP A C 1
ATOM 782 O O . ASP A 1 104 ? 7.027 4.941 -32.652 1.00 88.00 104 ASP A O 1
ATOM 786 N N . LEU A 1 105 ? 9.275 5.069 -32.629 1.00 90.75 105 LEU A N 1
ATOM 787 C CA . LEU A 1 105 ? 9.430 4.789 -31.204 1.00 90.75 105 LEU A CA 1
ATOM 788 C C . LEU A 1 105 ? 8.957 5.972 -30.349 1.00 90.75 105 LEU A C 1
ATOM 790 O O . LEU A 1 105 ? 8.192 5.762 -29.410 1.00 90.75 105 LEU A O 1
ATOM 794 N N . ASP A 1 106 ? 9.343 7.198 -30.711 1.00 87.00 106 ASP A N 1
ATOM 795 C CA . ASP A 1 106 ? 8.891 8.419 -30.028 1.00 87.00 106 ASP A CA 1
ATOM 796 C C . ASP A 1 106 ? 7.358 8.539 -30.082 1.00 87.00 106 ASP A C 1
ATOM 798 O O . ASP A 1 106 ? 6.700 8.788 -29.076 1.00 87.00 106 ASP A O 1
ATOM 802 N N . SER A 1 107 ? 6.756 8.261 -31.244 1.00 86.06 107 SER A N 1
ATOM 803 C CA . SER A 1 107 ? 5.300 8.278 -31.398 1.00 86.06 107 SER A CA 1
ATOM 804 C C . SER A 1 107 ? 4.605 7.176 -30.598 1.00 86.06 107 SER A C 1
ATOM 806 O O . SER A 1 107 ? 3.495 7.396 -30.112 1.00 86.06 107 SER A O 1
ATOM 808 N N . ALA A 1 108 ? 5.206 5.988 -30.485 1.00 87.69 108 ALA A N 1
ATOM 809 C CA . ALA A 1 108 ? 4.675 4.926 -29.639 1.00 87.69 108 ALA A CA 1
ATOM 810 C C . ALA A 1 108 ? 4.755 5.328 -28.162 1.00 87.69 108 ALA A C 1
ATOM 812 O O . ALA A 1 108 ? 3.777 5.151 -27.440 1.00 87.69 108 ALA A O 1
ATOM 813 N N . PHE A 1 109 ? 5.867 5.928 -27.736 1.00 82.69 109 PHE A N 1
ATOM 814 C CA . PHE A 1 109 ? 6.052 6.441 -26.382 1.00 82.69 109 PHE A CA 1
ATOM 815 C C . PHE A 1 109 ? 4.986 7.481 -26.018 1.00 82.69 109 PHE A C 1
ATOM 817 O O . PHE A 1 109 ? 4.284 7.304 -25.023 1.00 82.69 109 PHE A O 1
ATOM 824 N N . ASP A 1 110 ? 4.772 8.478 -26.879 1.00 82.19 110 ASP A N 1
ATOM 825 C CA . ASP A 1 110 ? 3.748 9.514 -26.685 1.00 82.19 110 ASP A CA 1
ATOM 826 C C . ASP A 1 110 ? 2.314 8.952 -26.707 1.00 82.19 110 ASP A C 1
ATOM 828 O O . ASP A 1 110 ? 1.396 9.535 -26.129 1.00 82.19 110 ASP A O 1
ATOM 832 N N . SER A 1 111 ? 2.097 7.805 -27.362 1.00 80.19 111 SER A N 1
ATOM 833 C CA . SER A 1 111 ? 0.792 7.131 -27.397 1.00 80.19 111 SER A CA 1
ATOM 834 C C . SER A 1 111 ? 0.476 6.322 -26.134 1.00 80.19 111 SER A C 1
ATOM 836 O O . SER A 1 111 ? -0.687 5.974 -25.906 1.00 80.19 111 SER A O 1
ATOM 838 N N . ILE A 1 112 ? 1.476 6.008 -25.301 1.00 77.88 112 ILE A N 1
ATOM 839 C CA . ILE A 1 112 ? 1.265 5.244 -24.070 1.00 77.88 112 ILE A CA 1
ATOM 840 C C . ILE A 1 112 ? 0.668 6.166 -23.004 1.00 77.88 112 ILE A C 1
ATOM 842 O O . ILE A 1 112 ? 1.364 6.895 -22.301 1.00 77.88 112 ILE A O 1
ATOM 846 N N . SER A 1 113 ? -0.643 6.048 -22.802 1.00 59.88 113 SER A N 1
ATOM 847 C CA . SER A 1 113 ? -1.380 6.792 -21.770 1.00 59.88 113 SER A CA 1
ATOM 848 C C . SER A 1 113 ? -0.942 6.473 -20.332 1.00 59.88 113 SER A C 1
ATOM 850 O O . SER A 1 113 ? -1.283 7.202 -19.413 1.00 59.88 113 SER A O 1
ATOM 852 N N . ALA A 1 114 ? -0.170 5.405 -20.096 1.00 61.12 114 ALA A N 1
ATOM 853 C CA . ALA A 1 114 ? 0.357 5.089 -18.764 1.00 61.12 114 ALA A CA 1
ATOM 854 C C . ALA A 1 114 ? 1.451 6.066 -18.285 1.00 61.12 114 ALA A C 1
ATOM 856 O O . ALA A 1 114 ? 1.720 6.117 -17.086 1.00 61.12 114 ALA A O 1
ATOM 857 N N . PHE A 1 115 ? 2.060 6.828 -19.201 1.00 54.50 115 PHE A N 1
ATOM 858 C CA . PHE A 1 115 ? 3.081 7.840 -18.910 1.00 54.50 115 PHE A CA 1
ATOM 859 C C . PHE A 1 115 ? 2.588 9.271 -19.155 1.00 54.50 115 PHE A C 1
ATOM 861 O O . PHE A 1 115 ? 3.383 10.206 -19.066 1.00 54.50 115 PHE A O 1
ATOM 868 N N . SER A 1 116 ? 1.297 9.471 -19.457 1.00 55.91 116 SER A N 1
ATOM 869 C CA . SER A 1 116 ? 0.761 10.822 -19.584 1.00 55.91 116 SER A CA 1
ATOM 870 C C . SER A 1 116 ? 0.852 11.531 -18.236 1.00 55.91 116 SER A C 1
ATOM 872 O O . SER A 1 116 ? 0.329 11.053 -17.232 1.00 55.91 116 SER A O 1
ATOM 874 N N . GLU A 1 117 ? 1.489 12.702 -18.226 1.00 57.12 117 GLU A N 1
ATOM 875 C CA . GLU A 1 117 ? 1.609 13.583 -17.053 1.00 57.12 117 GLU A CA 1
ATOM 876 C C . GLU A 1 117 ? 0.232 13.991 -16.487 1.00 57.12 117 GLU A C 1
ATOM 878 O O . GLU A 1 117 ? 0.091 14.383 -15.329 1.00 57.12 117 GLU A O 1
ATOM 883 N N . THR A 1 118 ? -0.817 13.845 -17.299 1.00 58.78 118 THR A N 1
ATOM 884 C CA . THR A 1 118 ? -2.214 13.907 -16.882 1.00 58.78 118 THR A CA 1
ATOM 885 C C . THR A 1 118 ? -2.581 12.613 -16.158 1.00 58.78 118 THR A C 1
ATOM 887 O O . THR A 1 118 ? -2.808 11.572 -16.769 1.00 58.78 118 THR A O 1
ATOM 890 N N . GLY A 1 119 ? -2.605 12.694 -14.829 1.00 54.44 119 GLY A N 1
ATOM 891 C CA . GLY A 1 119 ? -2.814 11.602 -13.879 1.00 54.44 119 GLY A CA 1
ATOM 892 C C . GLY A 1 119 ? -4.184 10.909 -13.893 1.00 54.44 119 GLY A C 1
ATOM 893 O O . GLY A 1 119 ? -4.683 10.548 -12.830 1.00 54.44 119 GLY A O 1
ATOM 894 N N . GLU A 1 120 ? -4.796 10.687 -15.056 1.00 55.69 120 GLU A N 1
ATOM 895 C CA . GLU A 1 120 ? -6.077 9.971 -15.180 1.00 55.69 120 GLU A CA 1
ATOM 896 C C . GLU A 1 120 ? -5.956 8.490 -14.776 1.00 55.69 120 GLU A C 1
ATOM 898 O O . GLU A 1 120 ? -6.920 7.873 -14.333 1.00 55.69 120 GLU A O 1
ATOM 903 N N . ASN A 1 121 ? -4.750 7.916 -14.827 1.00 53.03 121 ASN A N 1
ATOM 904 C CA . ASN A 1 121 ? -4.518 6.527 -14.423 1.00 53.03 121 ASN A CA 1
ATOM 905 C C . ASN A 1 121 ? -4.504 6.327 -12.888 1.00 53.03 121 ASN A C 1
ATOM 907 O O . ASN A 1 121 ? -4.526 5.197 -12.400 1.00 53.03 121 ASN A O 1
ATOM 911 N N . HIS A 1 122 ? -4.475 7.407 -12.097 1.00 52.56 122 HIS A N 1
ATOM 912 C CA . HIS A 1 122 ? -4.496 7.328 -10.630 1.00 52.56 122 HIS A CA 1
ATOM 913 C C . HIS A 1 122 ? -5.911 7.184 -10.055 1.00 52.56 122 HIS A C 1
ATOM 915 O O . HIS A 1 122 ? -6.068 6.750 -8.912 1.00 52.56 122 HIS A O 1
ATOM 921 N N . GLU A 1 123 ? -6.943 7.497 -10.838 1.00 51.56 123 GLU A N 1
ATOM 922 C CA . GLU A 1 123 ? -8.328 7.513 -10.362 1.00 51.56 123 GLU A CA 1
ATOM 923 C C . GLU A 1 123 ? -8.924 6.103 -10.226 1.00 51.56 123 GLU A C 1
ATOM 925 O O . GLU A 1 123 ? -9.788 5.878 -9.388 1.00 51.56 123 GLU A O 1
ATOM 930 N N . TYR A 1 124 ? -8.403 5.106 -10.952 1.00 52.62 124 TYR A N 1
ATOM 931 C CA . TYR A 1 124 ? -8.925 3.732 -10.880 1.00 52.62 124 TYR A CA 1
ATOM 932 C C . TYR A 1 124 ? -8.428 2.934 -9.659 1.00 52.62 124 TYR A C 1
ATOM 934 O O . TYR A 1 124 ? -8.944 1.856 -9.367 1.00 52.62 124 TYR A O 1
ATOM 942 N N . THR A 1 125 ? -7.426 3.446 -8.933 1.00 54.50 125 THR A N 1
ATOM 943 C CA . THR A 1 125 ? -6.880 2.785 -7.725 1.00 54.50 125 THR A CA 1
ATOM 944 C C . THR A 1 125 ? -7.342 3.457 -6.430 1.00 54.50 125 THR A C 1
ATOM 946 O O . THR A 1 125 ? -7.221 2.879 -5.349 1.00 54.50 125 THR A O 1
ATOM 949 N N . PHE A 1 126 ? -7.902 4.664 -6.516 1.00 52.00 126 PHE A N 1
ATOM 950 C CA . PHE A 1 126 ? -8.512 5.331 -5.377 1.00 52.00 126 PHE A CA 1
ATOM 951 C C . PHE A 1 126 ? -9.999 4.978 -5.366 1.00 52.00 126 PHE A C 1
ATOM 953 O O . PHE A 1 126 ? -10.707 5.233 -6.334 1.00 52.00 126 PHE A O 1
ATOM 960 N N . LEU A 1 127 ? -10.477 4.350 -4.288 1.00 57.69 127 LEU A N 1
ATOM 961 C CA . LEU A 1 127 ? -11.913 4.202 -4.041 1.00 57.69 127 LEU A CA 1
ATOM 962 C C . LEU A 1 127 ? -12.579 5.558 -4.311 1.00 57.69 127 LEU A C 1
ATOM 964 O O . LEU A 1 127 ? -12.089 6.569 -3.800 1.00 57.69 127 LEU A O 1
ATOM 968 N N . SER A 1 128 ? -13.635 5.583 -5.131 1.00 63.50 128 SER A N 1
ATOM 969 C CA . SER A 1 128 ? -14.320 6.828 -5.488 1.00 63.50 128 SER A CA 1
ATOM 970 C C . SER A 1 128 ? -14.629 7.643 -4.228 1.00 63.50 128 SER A C 1
ATOM 972 O O . SER A 1 128 ? -14.864 7.085 -3.152 1.00 63.50 128 SER A O 1
ATOM 974 N N . GLU A 1 129 ? -14.623 8.972 -4.331 1.00 61.38 129 GLU A N 1
ATOM 975 C CA . GLU A 1 129 ? -14.894 9.861 -3.191 1.00 61.38 129 GLU A CA 1
ATOM 976 C C . GLU A 1 129 ? -16.217 9.510 -2.473 1.00 61.38 129 GLU A C 1
ATOM 978 O O . GLU A 1 129 ? -16.316 9.616 -1.248 1.00 61.38 129 GLU A O 1
ATOM 983 N N . GLU A 1 130 ? -17.185 8.985 -3.229 1.00 60.88 130 GLU A N 1
ATOM 984 C CA . GLU A 1 130 ? -18.443 8.401 -2.753 1.00 60.88 130 GLU A CA 1
ATOM 985 C C . GLU A 1 130 ? -18.227 7.184 -1.829 1.00 60.88 130 GLU A C 1
ATOM 987 O O . GLU A 1 130 ? -18.738 7.165 -0.710 1.00 60.88 130 GLU A O 1
ATOM 992 N N . SER A 1 131 ? -17.373 6.226 -2.212 1.00 74.75 131 SER A N 1
ATOM 993 C CA . SER A 1 131 ? -17.030 5.060 -1.381 1.00 74.75 131 SER A CA 1
ATOM 994 C C . SER A 1 131 ? -16.300 5.451 -0.087 1.00 74.75 131 SER A C 1
ATOM 996 O O . SER A 1 131 ? -16.514 4.840 0.964 1.00 74.75 131 SER A O 1
ATOM 998 N N . LEU A 1 132 ? -15.477 6.504 -0.115 1.00 79.56 132 LEU A N 1
ATOM 999 C CA . LEU A 1 132 ? -14.874 7.060 1.103 1.00 79.56 132 LEU A CA 1
ATOM 1000 C C . LEU A 1 132 ? -15.905 7.752 2.009 1.00 79.56 132 LEU A C 1
ATOM 1002 O O . LEU A 1 132 ? -15.739 7.739 3.232 1.00 79.56 132 LEU A O 1
ATOM 1006 N N . GLY A 1 133 ? -16.956 8.345 1.435 1.00 84.44 133 GLY A N 1
ATOM 1007 C CA . GLY A 1 133 ? -18.111 8.876 2.160 1.00 84.44 133 GLY A CA 1
ATOM 1008 C C . GLY A 1 133 ? -18.814 7.793 2.973 1.00 84.44 133 GLY A C 1
ATOM 1009 O O . GLY A 1 133 ? -18.876 7.897 4.200 1.00 84.44 133 GLY A O 1
ATOM 1010 N N . ASP A 1 134 ? -19.206 6.703 2.316 1.00 87.69 134 ASP A N 1
ATOM 1011 C CA . ASP A 1 134 ? -19.901 5.575 2.947 1.00 87.69 134 ASP A CA 1
ATOM 1012 C C . ASP A 1 134 ? -19.094 4.946 4.093 1.00 87.69 134 ASP A C 1
ATOM 1014 O O . ASP A 1 134 ? -19.632 4.614 5.153 1.00 87.69 134 ASP A O 1
ATOM 1018 N N . ILE A 1 135 ? -17.772 4.821 3.924 1.00 89.44 135 ILE A N 1
ATOM 1019 C CA . ILE A 1 135 ? -16.881 4.302 4.972 1.00 89.44 135 ILE A CA 1
ATOM 1020 C C . ILE A 1 135 ? -16.865 5.235 6.191 1.00 89.44 135 ILE A C 1
ATOM 1022 O O . ILE A 1 135 ? -16.860 4.761 7.332 1.00 89.44 135 ILE A O 1
ATOM 1026 N N . ARG A 1 136 ? -16.844 6.559 5.985 1.00 92.75 136 ARG A N 1
ATOM 1027 C CA . ARG A 1 136 ? -16.863 7.532 7.090 1.00 92.75 136 ARG A CA 1
ATOM 1028 C C . ARG A 1 136 ? -18.186 7.496 7.843 1.00 92.75 136 ARG A C 1
ATOM 1030 O O . ARG A 1 136 ? -18.159 7.481 9.075 1.00 92.75 136 ARG A O 1
ATOM 1037 N N . ASP A 1 137 ? -19.297 7.429 7.126 1.00 94.38 137 ASP A N 1
ATOM 1038 C CA . ASP A 1 137 ? -20.632 7.402 7.721 1.00 94.38 137 ASP A CA 1
ATOM 1039 C C . ASP A 1 137 ? -20.860 6.099 8.493 1.00 94.38 137 ASP A C 1
ATOM 1041 O O . ASP A 1 137 ? -21.257 6.126 9.661 1.00 94.38 137 ASP A O 1
ATOM 1045 N N . SER A 1 138 ? -20.475 4.960 7.908 1.00 95.00 138 SER A N 1
ATOM 1046 C CA . SER A 1 138 ? -20.486 3.652 8.574 1.00 95.00 138 SER A CA 1
ATOM 1047 C C . SER A 1 138 ? -19.626 3.647 9.844 1.00 95.00 138 SER A C 1
ATOM 1049 O O . SER A 1 138 ? -20.061 3.210 10.912 1.00 95.00 138 SER A O 1
ATOM 1051 N N . LYS A 1 139 ? -18.422 4.228 9.786 1.00 95.81 139 LYS A N 1
ATOM 1052 C CA . LYS A 1 139 ? -17.545 4.372 10.956 1.00 95.81 139 LYS A CA 1
ATOM 1053 C C . LYS A 1 139 ? -18.172 5.235 12.055 1.00 95.81 139 LYS A C 1
ATOM 1055 O O . LYS A 1 139 ? -17.970 4.944 13.236 1.00 95.81 139 LYS A O 1
ATOM 1060 N N . LEU A 1 140 ? -18.882 6.305 11.700 1.00 97.06 140 LEU A N 1
ATOM 1061 C CA . LEU A 1 140 ? -19.550 7.177 12.668 1.00 97.06 140 LEU A CA 1
ATOM 1062 C C . LEU A 1 140 ? -20.714 6.438 13.342 1.00 97.06 140 LEU A C 1
ATOM 1064 O O . LEU A 1 140 ? -20.806 6.457 14.570 1.00 97.06 140 LEU A O 1
ATOM 1068 N N . ALA A 1 141 ? -21.524 5.715 12.566 1.00 97.19 141 ALA A N 1
ATOM 1069 C CA . ALA A 1 141 ? -22.609 4.884 13.083 1.00 97.19 141 ALA A CA 1
ATOM 1070 C C . ALA A 1 141 ? -22.100 3.816 14.068 1.00 97.19 141 ALA A C 1
ATOM 1072 O O . ALA A 1 141 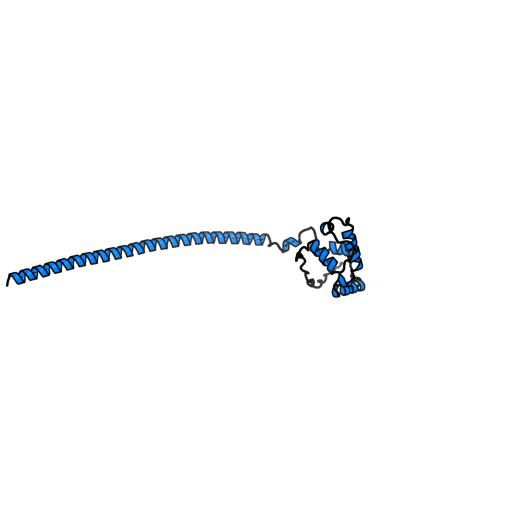? -22.604 3.724 15.188 1.00 97.19 141 ALA A O 1
ATOM 1073 N N . LEU A 1 142 ? -21.036 3.089 13.711 1.00 97.25 142 LEU A N 1
ATOM 1074 C CA . LEU A 1 142 ? -20.421 2.091 14.595 1.00 97.25 142 LEU A CA 1
ATOM 1075 C C . LEU A 1 142 ? -19.878 2.708 15.889 1.00 97.25 142 LEU A C 1
ATOM 1077 O O . LEU A 1 142 ? -20.000 2.117 16.958 1.00 97.25 142 LEU A O 1
ATOM 1081 N N . ARG A 1 143 ? -19.302 3.916 15.835 1.00 97.31 143 ARG A N 1
ATOM 1082 C CA . ARG A 1 143 ? -18.845 4.617 17.048 1.00 97.31 143 ARG A CA 1
ATOM 1083 C C . ARG A 1 143 ? -19.995 4.984 17.982 1.00 97.31 143 ARG A C 1
ATOM 1085 O O . ARG A 1 143 ? -19.821 4.909 19.197 1.00 97.31 143 ARG A O 1
ATOM 1092 N N . ALA A 1 144 ? -21.142 5.379 17.436 1.00 97.38 144 ALA A N 1
ATOM 1093 C CA . ALA A 1 144 ? -22.330 5.645 18.241 1.00 97.38 144 ALA A CA 1
ATOM 1094 C C . ALA A 1 144 ? -22.830 4.360 18.922 1.00 97.38 144 ALA A C 1
ATOM 1096 O O . ALA A 1 144 ? -23.091 4.367 20.124 1.00 97.38 144 ALA A O 1
ATOM 1097 N N . GLU A 1 145 ? -22.866 3.245 18.188 1.00 97.50 145 GLU A N 1
ATOM 1098 C CA . GLU A 1 145 ? -23.259 1.943 18.731 1.00 97.50 145 GLU A CA 1
ATOM 1099 C C . GLU A 1 145 ? -22.320 1.467 19.848 1.00 97.50 145 GLU A C 1
ATOM 1101 O O . GLU A 1 145 ? -22.791 1.039 20.901 1.00 97.50 145 GLU A O 1
ATOM 1106 N N . VAL A 1 146 ? -21.001 1.609 19.670 1.00 98.06 146 VAL A N 1
ATOM 1107 C CA . VAL A 1 146 ? -20.012 1.287 20.713 1.00 98.06 146 VAL A CA 1
ATOM 1108 C C . VAL A 1 146 ? -20.274 2.097 21.983 1.00 98.06 146 VAL A C 1
ATOM 1110 O O . VAL A 1 146 ? -20.331 1.516 23.064 1.00 98.06 146 VAL A O 1
ATOM 1113 N N . SER A 1 147 ? -20.518 3.406 21.867 1.00 97.38 147 SER A N 1
ATOM 1114 C CA . SER A 1 147 ? -20.816 4.247 23.034 1.00 97.38 147 SER A CA 1
ATOM 1115 C C . SER A 1 147 ? -22.087 3.807 23.768 1.00 97.38 147 SER A C 1
ATOM 1117 O O . SER A 1 147 ? -22.149 3.837 24.999 1.00 97.38 147 SER A O 1
ATOM 1119 N N . ASP A 1 148 ? -23.115 3.376 23.040 1.00 97.88 148 ASP A N 1
ATOM 1120 C CA . ASP A 1 148 ? -24.348 2.887 23.653 1.00 97.88 148 ASP A CA 1
ATOM 1121 C C . ASP A 1 148 ? -24.182 1.504 24.291 1.00 97.88 148 ASP A C 1
ATOM 1123 O O . ASP A 1 148 ? -24.775 1.237 25.342 1.00 97.88 148 ASP A O 1
ATOM 1127 N N . LEU A 1 149 ? -23.354 0.633 23.710 1.00 98.19 149 LEU A N 1
ATOM 1128 C CA . LEU A 1 149 ? -22.983 -0.646 24.316 1.00 98.19 149 LEU A CA 1
ATOM 1129 C C . LEU A 1 149 ? -22.161 -0.450 25.595 1.00 98.19 149 LEU A C 1
ATOM 1131 O O . LEU A 1 149 ? -22.443 -1.115 26.590 1.00 98.19 149 LEU A O 1
ATOM 1135 N N . GLU A 1 150 ? -21.227 0.500 25.623 1.00 98.06 150 GLU A N 1
ATOM 1136 C CA . GLU A 1 150 ? -20.454 0.852 26.822 1.00 98.06 150 GLU A CA 1
ATOM 1137 C C . GLU A 1 150 ? -21.360 1.323 27.970 1.00 98.06 150 GLU A C 1
ATOM 1139 O O . GLU A 1 150 ? -21.212 0.870 29.106 1.00 98.06 150 GLU A O 1
ATOM 1144 N N . LYS A 1 151 ? -22.366 2.163 27.686 1.00 98.06 151 LYS A N 1
ATOM 1145 C CA . LYS A 1 151 ? -23.354 2.587 28.698 1.00 98.06 151 LYS A CA 1
ATOM 1146 C C . LYS A 1 151 ? -24.154 1.406 29.250 1.00 98.06 151 LYS A C 1
ATOM 1148 O O . LYS A 1 151 ? -24.400 1.335 30.455 1.00 98.06 151 LYS A O 1
ATOM 1153 N N . LYS A 1 152 ? -24.577 0.482 28.379 1.00 98.12 152 LYS A N 1
ATOM 1154 C CA . LYS A 1 152 ? -25.306 -0.731 28.791 1.00 98.12 152 LYS A CA 1
ATOM 1155 C C . LYS A 1 152 ? -24.433 -1.631 29.661 1.00 98.12 152 LYS A C 1
ATOM 1157 O O . LYS A 1 152 ? -24.922 -2.144 30.665 1.00 98.12 152 LYS A O 1
ATOM 1162 N N . LEU A 1 153 ? -23.162 -1.788 29.300 1.00 98.25 153 LEU A N 1
ATOM 1163 C CA . LEU A 1 153 ? -22.189 -2.567 30.060 1.00 98.25 153 LEU A CA 1
ATOM 1164 C C . LEU A 1 153 ? -21.990 -1.974 31.460 1.00 98.25 153 LEU A C 1
ATOM 1166 O O . LEU A 1 153 ? -22.203 -2.682 32.438 1.00 98.25 153 LEU A O 1
ATOM 1170 N N . ALA A 1 154 ? -21.744 -0.666 31.568 1.00 97.81 154 ALA A N 1
ATOM 1171 C CA . ALA A 1 154 ? -21.599 0.010 32.860 1.00 97.81 154 ALA A CA 1
ATOM 1172 C C . ALA A 1 154 ? -22.859 -0.112 33.740 1.00 97.81 154 ALA A C 1
ATOM 1174 O O . ALA A 1 154 ? -22.776 -0.305 34.954 1.00 97.81 154 ALA A O 1
ATOM 1175 N N . SER A 1 155 ? -24.052 -0.041 33.137 1.00 97.81 155 SER A N 1
ATOM 1176 C CA . SER A 1 155 ? -25.310 -0.244 33.865 1.00 97.81 155 SER A CA 1
ATOM 1177 C C . SER A 1 155 ? -25.451 -1.669 34.406 1.00 97.81 155 SER A C 1
ATOM 1179 O O . SER A 1 155 ? -25.981 -1.849 35.503 1.00 97.81 155 SER A O 1
ATOM 1181 N N . LEU A 1 156 ? -25.041 -2.677 33.635 1.00 98.12 156 LEU A N 1
ATOM 1182 C CA . LEU A 1 156 ? -25.097 -4.081 34.046 1.00 98.12 156 LEU A CA 1
ATOM 1183 C C . LEU A 1 156 ? -24.068 -4.390 35.133 1.00 98.12 156 LEU A C 1
ATOM 1185 O O . LEU A 1 156 ? -24.397 -5.076 36.098 1.00 98.12 156 LEU A O 1
ATOM 1189 N N . GLU A 1 157 ? -22.857 -3.849 35.018 1.00 98.06 157 GLU A N 1
ATOM 1190 C CA . GLU A 1 157 ? -21.821 -3.961 36.050 1.00 98.06 157 GLU A CA 1
ATOM 1191 C C . GLU A 1 157 ? -22.300 -3.367 37.376 1.00 98.06 157 GLU A C 1
ATOM 1193 O O . GLU A 1 157 ? -22.236 -4.030 38.409 1.00 98.06 157 GLU A O 1
ATOM 1198 N N . TRP A 1 158 ? -22.914 -2.180 37.346 1.00 98.19 158 TRP A N 1
ATOM 1199 C CA . TRP A 1 158 ? -23.489 -1.578 38.548 1.00 98.19 158 TRP A CA 1
ATOM 1200 C C . TRP A 1 158 ? -24.593 -2.445 39.178 1.00 98.19 158 TRP A C 1
ATOM 1202 O O . TRP A 1 158 ? -24.666 -2.586 40.402 1.00 98.19 158 TRP A O 1
ATOM 1212 N N . GLN A 1 159 ? -25.452 -3.065 38.359 1.00 98.25 159 GLN A N 1
ATOM 1213 C CA . GLN A 1 159 ? -26.473 -3.994 38.856 1.00 98.25 159 GLN A CA 1
ATOM 1214 C C . GLN A 1 159 ? -25.853 -5.240 39.496 1.00 98.25 159 GLN A C 1
ATOM 1216 O O . GLN A 1 159 ? -26.331 -5.690 40.542 1.00 98.25 159 GLN A O 1
ATOM 1221 N N . LEU A 1 160 ? -24.793 -5.786 38.895 1.00 98.12 160 LEU A N 1
ATOM 1222 C CA . LEU A 1 160 ? -24.049 -6.922 39.434 1.00 98.12 160 LEU A CA 1
ATOM 1223 C C . LEU A 1 160 ? -23.427 -6.575 40.791 1.00 98.12 160 LEU A C 1
ATOM 1225 O O . LEU A 1 160 ? -23.560 -7.355 41.738 1.00 98.12 160 LEU A O 1
ATOM 1229 N N . ASP A 1 161 ? -22.812 -5.401 40.915 1.00 98.06 161 ASP A N 1
ATOM 1230 C CA . ASP A 1 161 ? -22.215 -4.924 42.164 1.00 98.06 161 ASP A CA 1
ATOM 1231 C C . ASP A 1 161 ? -23.267 -4.768 43.264 1.00 98.06 161 ASP A C 1
ATOM 1233 O O . ASP A 1 161 ? -23.066 -5.226 44.393 1.00 98.06 161 ASP A O 1
ATOM 1237 N N . LEU A 1 162 ? -24.434 -4.207 42.935 1.00 98.12 162 LEU A N 1
ATOM 1238 C CA . LEU A 1 162 ? -25.544 -4.066 43.878 1.00 98.12 162 LEU A CA 1
ATOM 1239 C C . LEU A 1 162 ? -26.063 -5.429 44.359 1.00 98.12 162 LEU A C 1
ATOM 1241 O O . LEU A 1 162 ? -26.253 -5.644 45.561 1.00 98.12 162 LEU A O 1
ATOM 1245 N N . LEU A 1 163 ? -26.274 -6.370 43.435 1.00 97.88 163 LEU A N 1
ATOM 1246 C CA . LEU A 1 163 ? -26.688 -7.740 43.749 1.00 97.88 163 LEU A CA 1
ATOM 1247 C C . LEU A 1 163 ? -25.641 -8.458 44.605 1.00 97.88 163 LEU A C 1
ATOM 1249 O O . LEU A 1 163 ? -25.995 -9.163 45.553 1.00 97.88 163 LEU A O 1
ATOM 1253 N N . THR A 1 164 ? -24.361 -8.233 44.327 1.00 97.75 164 THR A N 1
ATOM 1254 C CA . THR A 1 164 ? -23.241 -8.799 45.085 1.00 97.75 164 THR A CA 1
ATOM 1255 C C . THR A 1 164 ? -23.182 -8.220 46.501 1.00 97.75 164 THR A C 1
ATOM 1257 O O . THR A 1 164 ? -23.066 -8.969 47.477 1.00 97.75 164 THR A O 1
ATOM 1260 N N . ALA A 1 165 ? -23.355 -6.907 46.661 1.00 96.81 165 ALA A N 1
ATOM 1261 C CA . ALA A 1 165 ? -23.455 -6.250 47.966 1.00 96.81 165 ALA A CA 1
ATOM 1262 C C . ALA A 1 165 ? -24.660 -6.765 48.780 1.00 96.81 165 ALA A C 1
ATOM 1264 O O . ALA A 1 165 ? -24.567 -7.024 49.986 1.00 96.81 165 ALA A O 1
ATOM 1265 N N . HIS A 1 166 ? -25.795 -6.998 48.122 1.00 97.38 166 HIS A N 1
ATOM 1266 C CA . HIS A 1 166 ? -26.968 -7.575 48.771 1.00 97.38 166 HIS A CA 1
ATOM 1267 C C . HIS A 1 166 ? -26.741 -9.040 49.188 1.00 97.38 166 HIS A C 1
ATOM 1269 O O . HIS A 1 166 ? -27.031 -9.420 50.327 1.00 97.38 166 HIS A O 1
ATOM 1275 N N . ALA A 1 167 ? -26.155 -9.865 48.315 1.00 97.06 167 ALA A N 1
ATOM 1276 C CA . ALA A 1 167 ? -25.839 -11.264 48.604 1.00 97.06 167 ALA A CA 1
ATOM 1277 C C . ALA A 1 167 ? -24.832 -11.409 49.759 1.00 97.06 167 ALA A C 1
ATOM 1279 O O . ALA A 1 167 ? -24.997 -12.275 50.630 1.00 97.06 167 ALA A O 1
ATOM 1280 N N . THR A 1 168 ? -23.820 -10.541 49.818 1.00 96.12 168 THR A N 1
ATOM 1281 C CA . THR A 1 168 ? -22.849 -10.510 50.923 1.00 96.12 168 THR A CA 1
ATOM 1282 C C . THR A 1 168 ? -23.512 -10.100 52.237 1.00 96.12 168 THR A C 1
ATOM 1284 O O . THR A 1 168 ? -23.317 -10.788 53.242 1.00 96.12 168 THR A O 1
ATOM 1287 N N . THR A 1 169 ? -24.393 -9.093 52.226 1.00 95.38 169 THR A N 1
ATOM 1288 C CA . THR A 1 169 ? -25.178 -8.673 53.404 1.00 95.38 169 THR A CA 1
ATOM 1289 C C . THR A 1 169 ? -26.067 -9.802 53.929 1.00 95.38 169 THR A C 1
ATOM 1291 O O . THR A 1 169 ? -26.068 -10.097 55.128 1.00 95.38 169 THR A O 1
ATOM 1294 N N . ILE A 1 170 ? -26.784 -10.506 53.045 1.00 95.38 170 ILE A N 1
ATOM 1295 C CA . ILE A 1 170 ? -27.598 -11.671 53.424 1.00 95.38 170 ILE A CA 1
ATOM 1296 C C . ILE A 1 170 ? -26.719 -12.765 54.031 1.00 95.38 170 ILE A C 1
ATOM 1298 O O . ILE A 1 170 ? -27.062 -13.332 55.072 1.00 95.38 170 ILE A O 1
ATOM 1302 N N . THR A 1 171 ? -25.589 -13.072 53.396 1.00 94.25 171 THR A N 1
ATOM 1303 C CA . THR A 1 171 ? -24.681 -14.135 53.840 1.00 94.25 171 THR A CA 1
ATOM 1304 C C . THR A 1 171 ? -24.077 -13.813 55.204 1.00 94.25 171 THR A C 1
ATOM 1306 O O . THR A 1 171 ? -24.053 -14.677 56.085 1.00 94.25 171 THR A O 1
ATOM 1309 N N . GLN A 1 172 ? -23.654 -12.569 55.425 1.00 92.88 172 GLN A N 1
ATOM 1310 C CA . GLN A 1 172 ? -23.156 -12.102 56.715 1.00 92.88 172 GLN A CA 1
ATOM 1311 C C . GLN A 1 172 ? -24.254 -12.145 57.780 1.00 92.88 172 GLN A C 1
ATOM 1313 O O . GLN A 1 172 ? -24.039 -12.703 58.853 1.00 92.88 172 GLN A O 1
ATOM 1318 N N . GLY A 1 173 ? -25.461 -11.665 57.473 1.00 92.50 173 GLY A N 1
ATOM 1319 C CA . GLY A 1 173 ? -26.602 -11.740 58.385 1.00 92.50 173 GLY A CA 1
ATOM 1320 C C . GLY A 1 173 ? -26.963 -13.179 58.769 1.00 92.50 173 GLY A C 1
ATOM 1321 O O . GLY A 1 173 ? -27.244 -13.458 59.935 1.00 92.50 173 GLY A O 1
ATOM 1322 N N . LYS A 1 174 ? -26.906 -14.125 57.820 1.00 91.88 174 LYS A N 1
ATOM 1323 C CA . LYS A 1 174 ? -27.091 -15.561 58.094 1.00 91.88 174 LYS A CA 1
ATOM 1324 C C . LYS A 1 174 ? -26.026 -16.080 59.057 1.00 91.88 174 LYS A C 1
ATOM 1326 O O . LYS A 1 174 ? -26.400 -16.694 60.052 1.00 91.88 174 LYS A O 1
ATOM 1331 N N . LYS A 1 175 ? -24.746 -15.778 58.809 1.00 90.31 175 LYS A N 1
ATOM 1332 C CA . LYS A 1 175 ? -23.625 -16.159 59.688 1.00 90.31 175 LYS A CA 1
ATOM 1333 C C . LYS A 1 175 ? -23.780 -15.588 61.104 1.00 90.31 175 LYS A C 1
ATOM 1335 O O . LYS A 1 175 ? -23.605 -16.318 62.080 1.00 90.31 175 LYS A O 1
ATOM 1340 N N . SER A 1 176 ? -24.178 -14.321 61.232 1.00 87.69 176 SER A N 1
ATOM 1341 C CA . SER A 1 176 ? -24.431 -13.683 62.531 1.00 87.69 176 SER A CA 1
ATOM 1342 C C . SER A 1 176 ? -25.567 -14.367 63.290 1.00 87.69 176 SER A C 1
ATOM 1344 O O . SER A 1 176 ? -25.422 -14.665 64.473 1.00 87.69 176 SER A O 1
ATOM 1346 N N . ARG A 1 177 ? -26.679 -14.692 62.614 1.00 90.94 177 ARG A N 1
ATOM 1347 C CA . ARG A 1 177 ? -27.811 -15.401 63.236 1.00 90.94 177 ARG A CA 1
ATOM 1348 C C . ARG A 1 177 ? -27.455 -16.826 63.649 1.00 90.94 177 ARG A C 1
ATOM 1350 O O . ARG A 1 177 ? -27.850 -17.245 64.733 1.00 90.94 177 ARG A O 1
ATOM 1357 N N . THR A 1 178 ? -26.714 -17.568 62.825 1.00 90.25 178 THR A N 1
ATOM 1358 C CA . THR A 1 178 ? -26.263 -18.919 63.192 1.00 90.25 178 THR A CA 1
ATOM 1359 C C . THR A 1 178 ? -25.329 -18.879 64.397 1.00 90.25 178 THR A C 1
ATOM 1361 O O . THR A 1 178 ? -25.515 -19.674 65.308 1.00 90.25 178 THR A O 1
ATOM 1364 N N . SER A 1 179 ? -24.405 -17.914 64.455 1.00 86.69 179 SER A N 1
ATOM 1365 C CA . SER A 1 179 ? -23.494 -17.723 65.594 1.00 86.69 179 SER A CA 1
ATOM 1366 C C . SER A 1 179 ? -24.226 -17.303 66.880 1.00 86.69 179 SER A C 1
ATOM 1368 O O . SER A 1 179 ? -23.987 -17.843 67.959 1.00 86.69 179 SER A O 1
ATOM 1370 N N . ALA A 1 180 ? -25.191 -16.384 66.779 1.00 85.94 180 ALA A N 1
ATOM 1371 C CA . ALA A 1 180 ? -26.019 -15.992 67.919 1.00 85.94 180 ALA A CA 1
ATOM 1372 C C . ALA A 1 180 ? -26.859 -17.170 68.442 1.00 85.94 180 ALA A C 1
ATOM 1374 O O . ALA A 1 180 ? -26.953 -17.371 69.654 1.00 85.94 180 ALA A O 1
ATOM 1375 N N . LYS A 1 181 ? -27.424 -17.981 67.535 1.00 88.25 181 LYS A N 1
ATOM 1376 C CA . LYS A 1 181 ? -28.191 -19.179 67.893 1.00 88.25 181 LYS A CA 1
ATOM 1377 C C . LYS A 1 181 ? -27.319 -20.212 68.605 1.00 88.25 181 LYS A C 1
ATOM 1379 O O . LYS A 1 181 ? -27.725 -20.685 69.657 1.00 88.25 181 LYS A O 1
ATOM 1384 N N . THR A 1 182 ? -26.128 -20.526 68.092 1.00 86.62 182 THR A N 1
ATOM 1385 C CA . THR A 1 182 ? -25.223 -21.489 68.747 1.00 86.62 182 THR A CA 1
ATOM 1386 C C . THR A 1 182 ? -24.767 -21.005 70.123 1.00 86.62 182 THR A C 1
ATOM 1388 O O . THR A 1 182 ? -24.738 -21.797 71.060 1.00 86.62 182 THR A O 1
ATOM 1391 N N . SER A 1 183 ? -24.487 -19.707 70.282 1.00 87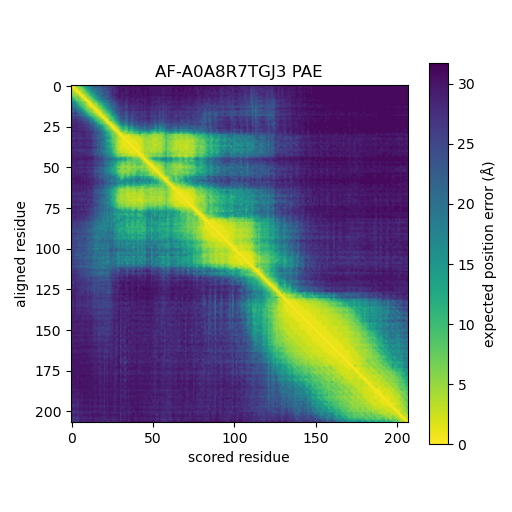.31 183 SER A N 1
ATOM 1392 C CA . SER A 1 183 ? -24.156 -19.106 71.582 1.00 87.31 183 SER A CA 1
ATOM 1393 C C . SER A 1 183 ? -25.309 -19.212 72.587 1.00 87.31 183 SER A C 1
ATOM 1395 O O . SER A 1 183 ? -25.100 -19.625 73.729 1.00 87.31 183 SER A O 1
ATOM 1397 N N . ALA A 1 184 ? -26.541 -18.901 72.169 1.00 87.88 184 ALA A N 1
ATOM 1398 C CA . ALA A 1 184 ? -27.725 -19.034 73.017 1.00 87.88 184 ALA A CA 1
ATOM 1399 C C . ALA A 1 184 ? -27.983 -20.496 73.415 1.00 87.88 184 ALA A C 1
ATOM 1401 O O . ALA A 1 184 ? -28.179 -20.777 74.595 1.00 87.88 184 ALA A O 1
ATOM 1402 N N . THR A 1 185 ? -27.910 -21.431 72.463 1.00 88.56 185 THR A N 1
ATOM 1403 C CA . THR A 1 185 ? -28.051 -22.869 72.739 1.00 88.56 185 THR A CA 1
ATOM 1404 C C . THR A 1 185 ? -26.969 -23.367 73.697 1.00 88.56 185 THR A C 1
ATOM 1406 O O . THR A 1 185 ? -27.279 -24.109 74.621 1.00 88.56 185 THR A O 1
ATOM 1409 N N . GLY A 1 186 ? -25.723 -22.908 73.547 1.00 87.19 186 GLY A N 1
ATOM 1410 C CA . GLY A 1 186 ? -24.642 -23.238 74.478 1.00 87.19 186 GLY A CA 1
ATOM 1411 C C . GLY A 1 186 ? -24.878 -22.710 75.897 1.00 87.19 186 GLY A C 1
ATOM 1412 O O . GLY A 1 186 ? -24.558 -23.396 76.864 1.00 87.19 186 GLY A O 1
ATOM 1413 N N . LYS A 1 187 ? -25.470 -21.517 76.049 1.00 89.94 187 LYS A N 1
ATOM 1414 C CA . LYS A 1 187 ? -25.863 -20.987 77.368 1.00 89.94 187 LYS A CA 1
ATOM 1415 C C . LYS A 1 187 ? -26.994 -21.797 78.002 1.00 89.94 187 LYS A C 1
ATOM 1417 O O . LYS A 1 187 ? -26.903 -22.089 79.186 1.00 89.94 187 LYS A O 1
ATOM 1422 N N . LEU A 1 188 ? -28.020 -22.167 77.231 1.00 87.00 188 LEU A N 1
ATOM 1423 C CA . LEU A 1 188 ? -29.109 -23.030 77.706 1.00 87.00 188 LEU A CA 1
ATOM 1424 C C . LEU A 1 188 ? -28.585 -24.389 78.176 1.00 87.00 188 LEU A C 1
ATOM 1426 O O . LEU A 1 188 ? -28.870 -24.775 79.300 1.00 87.00 188 LEU A O 1
ATOM 1430 N N . ALA A 1 189 ? -27.735 -25.043 77.381 1.00 87.00 189 ALA A N 1
ATOM 1431 C CA . ALA A 1 189 ? -27.145 -26.328 77.754 1.00 87.00 189 ALA A CA 1
ATOM 1432 C C . ALA A 1 189 ? -26.368 -26.261 79.083 1.00 87.00 189 ALA A C 1
ATOM 1434 O O . ALA A 1 189 ? -26.467 -27.171 79.899 1.00 87.00 189 ALA A O 1
ATOM 1435 N N . ARG A 1 190 ? -25.645 -25.159 79.338 1.00 88.50 190 ARG A N 1
ATOM 1436 C CA . ARG A 1 190 ? -24.973 -24.933 80.631 1.00 88.50 190 ARG A CA 1
ATOM 1437 C C . ARG A 1 190 ? -25.952 -24.753 81.791 1.00 88.50 190 ARG A C 1
ATOM 1439 O O . ARG A 1 190 ? -25.678 -25.233 82.883 1.00 88.50 190 ARG A O 1
ATOM 1446 N N . PHE A 1 191 ? -27.063 -24.043 81.583 1.00 89.44 191 PHE A N 1
ATOM 1447 C CA . PHE A 1 191 ? -28.087 -23.899 82.621 1.00 89.44 191 PHE A CA 1
ATOM 1448 C C . PHE A 1 191 ? -28.776 -25.229 82.928 1.00 89.44 191 PHE A C 1
ATOM 1450 O O . PHE A 1 191 ? -29.006 -25.519 84.098 1.00 89.44 191 PHE A O 1
ATOM 1457 N N . ASP A 1 192 ? -29.057 -26.039 81.909 1.00 89.25 192 ASP A N 1
ATOM 1458 C CA . ASP A 1 192 ? -29.637 -27.372 82.089 1.00 89.25 192 ASP A CA 1
ATOM 1459 C C . ASP A 1 192 ? -28.693 -28.287 82.885 1.00 89.25 192 ASP A C 1
ATOM 1461 O O . ASP A 1 192 ? -29.141 -29.004 83.777 1.00 89.25 192 ASP A O 1
ATOM 1465 N N . GLU A 1 193 ? -27.382 -28.219 82.630 1.00 90.06 193 GLU A N 1
ATOM 1466 C CA . GLU A 1 193 ? -26.365 -28.961 83.386 1.00 90.06 193 GLU A CA 1
ATOM 1467 C C . GLU A 1 193 ? -26.281 -28.511 84.856 1.00 90.06 193 GLU A C 1
ATOM 1469 O O . GLU A 1 193 ? -26.262 -29.347 85.759 1.00 90.06 193 GLU A O 1
ATOM 1474 N N . GLU A 1 194 ? -26.308 -27.201 85.122 1.00 91.38 194 GLU A N 1
ATOM 1475 C CA . GLU A 1 194 ? -26.351 -26.652 86.487 1.00 91.38 194 GLU A CA 1
ATOM 1476 C C . GLU A 1 194 ? -27.634 -27.044 87.238 1.00 91.38 194 GLU A C 1
ATOM 1478 O O . GLU A 1 194 ? -27.583 -27.404 88.416 1.00 91.38 194 GLU A O 1
ATOM 1483 N N . LEU A 1 195 ? -28.793 -27.017 86.571 1.00 86.31 195 LEU A N 1
ATOM 1484 C CA . LEU A 1 195 ? -30.060 -27.467 87.154 1.00 86.31 195 LEU A CA 1
ATOM 1485 C C . LEU A 1 195 ? -30.042 -28.967 87.447 1.00 86.31 195 LEU A C 1
ATOM 1487 O O . LEU A 1 195 ? -30.438 -29.376 88.538 1.00 86.31 195 LEU A O 1
ATOM 1491 N N . ALA A 1 196 ? -29.548 -29.778 86.510 1.00 89.44 196 ALA A N 1
ATOM 1492 C CA . ALA A 1 196 ? -29.401 -31.214 86.704 1.00 89.44 196 ALA A CA 1
ATOM 1493 C C . ALA A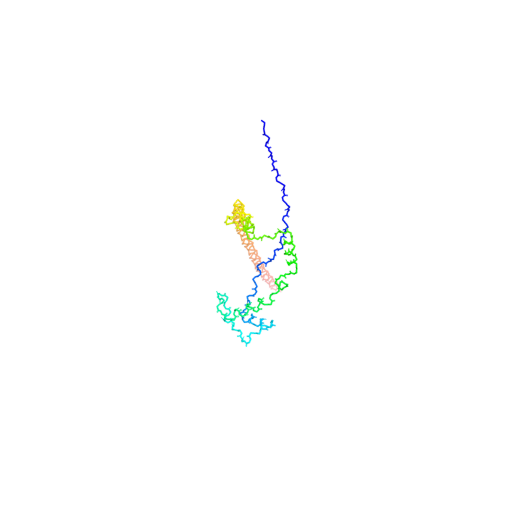 1 196 ? -28.488 -31.513 87.901 1.00 89.44 196 ALA A C 1
ATOM 1495 O O . ALA A 1 196 ? -28.851 -32.314 88.765 1.00 89.44 196 ALA A O 1
ATOM 1496 N N . LYS A 1 197 ? -27.355 -30.812 88.017 1.00 90.56 197 LYS A N 1
ATOM 1497 C CA . LYS A 1 197 ? -26.432 -30.950 89.147 1.00 90.56 197 LYS A CA 1
ATOM 1498 C C . LYS A 1 197 ? -27.089 -30.595 90.482 1.00 90.56 197 LYS A C 1
ATOM 1500 O O . LYS A 1 197 ? -27.008 -31.390 91.412 1.00 90.56 197 LYS A O 1
ATOM 1505 N N . ARG A 1 198 ? -27.793 -29.463 90.571 1.00 86.00 198 ARG A N 1
ATOM 1506 C CA . ARG A 1 198 ? -28.525 -29.076 91.792 1.00 86.00 198 ARG A CA 1
ATOM 1507 C C . ARG A 1 198 ? -29.624 -30.062 92.157 1.00 86.00 198 ARG A C 1
ATOM 1509 O O . ARG A 1 198 ? -29.774 -30.392 93.325 1.00 86.00 198 ARG A O 1
ATOM 1516 N N . SER A 1 199 ? -30.371 -30.549 91.167 1.00 83.88 199 SER A N 1
ATOM 1517 C CA . SER A 1 199 ? -31.409 -31.552 91.411 1.00 83.88 199 SER A CA 1
ATOM 1518 C C . SER A 1 199 ? -30.817 -32.845 91.975 1.00 83.88 199 SER A C 1
ATOM 1520 O O . SER A 1 199 ? -31.390 -33.435 92.884 1.00 83.88 199 SER A O 1
ATOM 1522 N N . LEU A 1 200 ? -29.636 -33.252 91.495 1.00 85.31 200 LEU A N 1
ATOM 1523 C CA . LEU A 1 200 ? -28.919 -34.407 92.021 1.00 85.31 200 LEU A CA 1
ATOM 1524 C C . LEU A 1 200 ? -28.422 -34.154 93.451 1.00 85.31 200 LEU A C 1
ATOM 1526 O O . LEU A 1 200 ? -28.547 -35.033 94.295 1.00 85.31 200 LEU A O 1
ATOM 1530 N N . GLU A 1 201 ? -27.898 -32.961 93.738 1.00 81.31 201 GLU A N 1
ATOM 1531 C CA . GLU A 1 201 ? -27.481 -32.560 95.088 1.00 81.31 201 GLU A CA 1
ATOM 1532 C C . GLU A 1 201 ? 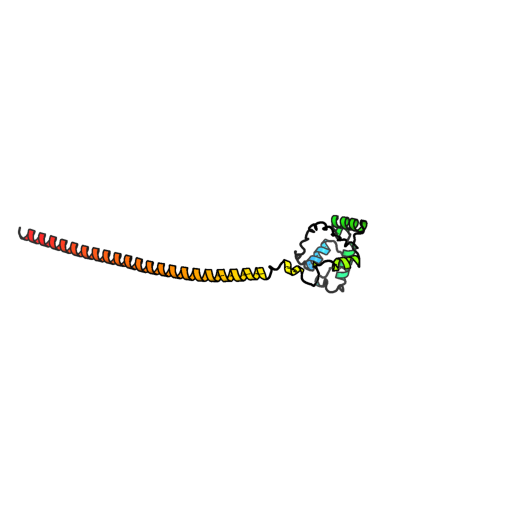-28.658 -32.567 96.082 1.00 81.31 201 GLU A C 1
ATOM 1534 O O . GLU A 1 201 ? -28.512 -33.103 97.178 1.00 81.31 201 GLU A O 1
ATOM 1539 N N . GLU A 1 202 ? -29.837 -32.058 95.703 1.00 80.06 202 GLU A N 1
ATOM 1540 C CA . GLU A 1 202 ? -31.052 -32.139 96.531 1.00 80.06 202 GLU A CA 1
ATOM 1541 C C . GLU A 1 202 ? -31.521 -33.582 96.737 1.00 80.06 202 GLU A C 1
ATOM 1543 O O . GLU A 1 202 ? -31.833 -33.970 97.861 1.00 80.06 202 GLU A O 1
ATOM 1548 N N . PHE A 1 203 ? -31.536 -34.403 95.683 1.00 76.44 203 PHE A N 1
ATOM 1549 C CA . PHE A 1 203 ? -31.905 -35.817 95.798 1.00 76.44 203 PHE A CA 1
ATOM 1550 C C . PHE A 1 203 ? -30.965 -36.595 96.725 1.00 76.44 203 PHE A C 1
ATOM 1552 O O . PHE A 1 203 ? -31.418 -37.472 97.455 1.00 76.44 203 PHE A O 1
ATOM 1559 N N . VAL A 1 204 ? -29.669 -36.277 96.709 1.00 71.25 204 VAL A N 1
ATOM 1560 C CA . VAL A 1 204 ? -28.668 -36.899 97.586 1.00 71.25 204 VAL A CA 1
ATOM 1561 C C . VAL A 1 204 ? -28.769 -36.376 99.023 1.00 71.25 204 VAL A C 1
ATOM 1563 O O . VAL A 1 204 ? -28.523 -37.141 99.943 1.00 71.25 204 VAL A O 1
ATOM 1566 N N . ALA A 1 205 ? -29.157 -35.117 99.241 1.00 64.75 205 ALA A N 1
ATOM 1567 C CA . ALA A 1 205 ? -29.299 -34.535 100.581 1.00 64.75 205 ALA A CA 1
ATOM 1568 C C . ALA A 1 205 ? -30.558 -34.994 101.346 1.00 64.75 205 ALA A C 1
ATOM 1570 O O . ALA A 1 205 ? -30.652 -34.785 102.554 1.00 64.75 205 ALA A O 1
ATOM 1571 N N . VAL A 1 206 ? -31.538 -35.575 100.649 1.00 61.72 206 VAL A N 1
ATOM 1572 C CA . VAL A 1 206 ? -32.797 -36.083 101.229 1.00 61.72 206 VAL A CA 1
ATOM 1573 C C . VAL A 1 206 ? -32.713 -37.582 101.584 1.00 61.72 206 VAL A C 1
ATOM 1575 O O . VAL A 1 206 ? -33.619 -38.109 102.233 1.00 61.72 206 VAL A O 1
ATOM 1578 N N . LEU A 1 207 ? -31.623 -38.256 101.203 1.00 52.53 207 LEU A N 1
ATOM 1579 C CA . LEU A 1 207 ? -31.292 -39.638 101.579 1.00 52.53 207 LEU A CA 1
ATOM 1580 C C . LEU A 1 207 ? -30.356 -39.677 102.793 1.00 52.53 207 LEU A C 1
ATOM 1582 O O . LEU A 1 207 ? -30.555 -40.588 103.629 1.00 52.53 207 LEU A O 1
#

pLDDT: mean 75.44, std 18.98, range [35.06, 98.25]

Mean predicted aligned error: 21.02 Å

InterPro domains:
  IPR026206 HAUS augmin-like complex subunit 3 [PTHR19378] (30-201)
  IPR032733 HAUS augmin-like complex subunit 3, N-terminal [PF14932] (57-201)

Foldseek 3Di:
DDDDDDDDDDDDDDDDDDPPPPPPPPDPPQQLVNVQVVCVVVVPCPVDRDDSVLPDPPDPPGPRSVSSVVVVVVVDDPCVPDPPVVVVVVVVCVVVVNDQDDPSVVVVVVVPPVPPPPVPVVCVVDDPPVNVVVVVVVVVVVVVVVVVVVVVVVVVVVVVVVVVVVVVVVVVVVVVVVVVVVVVVVVVVVVVVVVVVVVVVVVVVVD

Secondary structure (DSSP, 8-state):
-------PPPPPPPPPPP----TT-------HHHHHHHHHHTT---SSPPPTTT--TT-TTSHHHHHHHHHHHHH--HHHHS-HHHHHHHHHHHHTT----THHHHHHHHH-GGG-SS-GGGTTTS--HHHHHHHHHHHHHHHHHHHHHHHHHHHHHHHHHHHHHHHHHHHHHHHHHHHHHHHHHHHHHHHHHHHHHHHHHHHHHT-

Solvent-accessible surface area (backbone atoms only — not comparable to full-atom values): 12726 Å² total; per-residue (Å²): 142,83,83,86,78,84,81,78,78,78,82,74,81,82,82,74,84,72,82,75,73,73,81,82,64,78,69,82,83,74,51,53,60,59,50,53,54,50,40,47,74,71,65,60,78,78,92,61,87,82,60,53,86,55,64,50,83,90,51,85,78,35,71,62,46,49,52,52,49,53,52,49,61,75,66,64,43,74,79,79,78,41,54,73,66,57,50,52,50,48,54,50,31,54,75,69,67,66,63,68,55,69,68,58,37,52,52,50,56,74,64,41,69,91,72,43,89,67,65,68,80,57,58,83,77,46,74,52,73,65,57,54,47,54,54,52,53,52,52,51,52,53,52,52,51,50,55,53,50,52,54,51,49,54,54,50,50,52,52,51,53,52,51,49,55,49,52,50,51,52,51,50,52,51,53,52,51,54,52,52,50,52,53,50,52,53,52,49,54,51,51,53,51,52,51,52,51,50,53,51,52,52,59,58,72,77,107

Radius of gyration: 49.2 Å; Cα contacts (8 Å, |Δi|>4): 41; chains: 1; bounding box: 82×54×151 Å

Organism: Triticum urartu (NCBI:txid4572)

Nearest PDB structures (foldseek):
  6tdu-assembly1_P  TM=2.065E-01  e=3.652E+00  Euglena gracilis

Sequence (207 aa):
MSKKKNLTHPAGPPLLPFPHASINATPPAMSAKQLCDALAAAGFDSGDPLDPESLDWAFLQGDDSSRVLAWIAARLRRANVLSASDLELYDQLELEGKLLEGKDLDSAFDSISAFSETGENHEYTFLSEESLGDIRDSKLALRAEVSDLEKKLASLEWQLDLLTAHATTITQGKKSRTSAKTSATGKLARFDEELAKRSLEEFVAVL